Protein AF-A0A1G7Q641-F1 (afdb_monomer)

Secondary structure (DSSP, 8-state):
----TT-HHHHHHHHHTSTTHHHHHHHHHHHHT--HHHHHHHHHT-TTTTS-HHHHHHHHHHHHHHHHHHHHTSPPPPPEEETTEEE----TT-GGG--SS-HHHHHHIIIIIISSTTTSS--S-HHHHHHHHHHHHHHHHHHHHSSS-HHHHHHHHHHHHHHHHH-S---S-TTHHHHHHHHHTSPPHHHHHHHHHHHTTT---HHHHHHHHHHHHHHHHHTT-HHHHHHHHHHHHHHHHTTT--HHHIIIIIHHHHHHHHHHHHHGGGS-HHHHHHHH-SPP--

pLDDT: mean 80.24, std 16.04, range [33.78, 96.88]

Mean predicted aligned error: 8.29 Å

Nearest PDB structures (foldseek):
  5wk5-assembly1_A  TM=2.248E-01  e=6.203E+00  Pseudomonas aeruginosa PAO1

Structure (mmCIF, N/CA/C/O backbone):
data_AF-A0A1G7Q641-F1
#
_entry.id   AF-A0A1G7Q641-F1
#
loop_
_atom_site.group_PDB
_atom_site.id
_atom_site.type_symbol
_atom_site.label_atom_id
_atom_site.label_alt_id
_atom_site.label_comp_id
_atom_site.label_asym_id
_atom_site.label_entity_id
_atom_site.label_seq_id
_atom_site.pdbx_PDB_ins_code
_atom_site.Cartn_x
_atom_site.Cartn_y
_atom_site.Cartn_z
_atom_site.occupancy
_atom_site.B_iso_or_equiv
_atom_site.auth_seq_id
_atom_site.auth_comp_id
_atom_site.auth_asym_id
_atom_site.auth_atom_id
_atom_site.pdbx_PDB_model_num
ATOM 1 N N . MET A 1 1 ? 10.042 14.512 5.131 1.00 48.28 1 MET A N 1
ATOM 2 C CA . MET A 1 1 ? 10.232 13.337 6.007 1.00 48.28 1 MET A CA 1
ATOM 3 C C . MET A 1 1 ? 9.692 12.185 5.193 1.00 48.28 1 MET A C 1
ATOM 5 O O . MET A 1 1 ? 8.512 12.226 4.899 1.00 48.28 1 MET A O 1
ATOM 9 N N . GLY A 1 2 ? 10.543 11.278 4.715 1.00 65.25 2 GLY A N 1
ATOM 10 C CA . GLY A 1 2 ? 10.148 10.411 3.603 1.00 65.25 2 GLY A CA 1
ATOM 11 C C . GLY A 1 2 ? 9.283 9.217 3.970 1.00 65.25 2 GLY A C 1
ATOM 12 O O . GLY A 1 2 ? 9.212 8.812 5.134 1.00 65.25 2 GLY A O 1
ATOM 13 N N . TYR A 1 3 ? 8.640 8.637 2.955 1.00 78.38 3 TYR A N 1
ATOM 14 C CA . TYR A 1 3 ? 7.881 7.401 3.106 1.00 78.38 3 TYR A CA 1
ATOM 15 C C . TYR A 1 3 ? 8.735 6.269 3.675 1.00 78.38 3 TYR A C 1
ATOM 17 O O . TYR A 1 3 ? 9.849 5.987 3.226 1.00 78.38 3 TYR A O 1
ATOM 25 N N . THR A 1 4 ? 8.186 5.603 4.688 1.00 82.62 4 THR A N 1
ATOM 26 C CA . THR A 1 4 ? 8.841 4.493 5.369 1.00 82.62 4 THR A CA 1
ATOM 27 C C . THR A 1 4 ? 7.856 3.383 5.705 1.00 82.62 4 THR A C 1
ATOM 29 O O . THR A 1 4 ? 6.687 3.635 6.000 1.00 82.62 4 THR A O 1
ATOM 32 N N . LEU A 1 5 ? 8.336 2.141 5.702 1.00 79.38 5 LEU A N 1
ATOM 33 C CA . LEU A 1 5 ? 7.624 0.972 6.219 1.00 79.38 5 LEU A CA 1
ATOM 34 C C . LEU A 1 5 ? 7.248 1.098 7.700 1.00 79.38 5 LEU A C 1
ATOM 36 O O . LEU A 1 5 ? 6.300 0.453 8.134 1.00 79.38 5 LEU A O 1
ATOM 40 N N . LEU A 1 6 ? 7.937 1.960 8.454 1.00 78.69 6 LEU A N 1
ATOM 41 C CA . LEU A 1 6 ? 7.587 2.302 9.835 1.00 78.69 6 LEU A CA 1
ATOM 42 C C . LEU A 1 6 ? 6.380 3.248 9.933 1.00 78.69 6 LEU A C 1
ATOM 44 O O . LEU A 1 6 ? 5.924 3.542 11.029 1.00 78.69 6 LEU A O 1
ATOM 48 N N . ASN A 1 7 ? 5.858 3.762 8.817 1.00 82.12 7 ASN A N 1
ATOM 49 C CA . ASN A 1 7 ? 4.683 4.629 8.816 1.00 82.12 7 ASN A CA 1
ATOM 50 C C . ASN A 1 7 ? 3.849 4.444 7.531 1.00 82.12 7 ASN A C 1
ATOM 52 O O . ASN A 1 7 ? 3.721 5.368 6.721 1.00 82.12 7 ASN A O 1
ATOM 56 N N . PRO A 1 8 ? 3.244 3.258 7.328 1.00 85.75 8 PRO A N 1
ATOM 57 C CA . PRO A 1 8 ? 2.415 2.987 6.153 1.00 85.75 8 PRO A CA 1
ATOM 58 C C . PRO A 1 8 ? 1.169 3.889 6.101 1.00 85.75 8 PRO A C 1
ATOM 60 O O . PRO A 1 8 ? 0.653 4.188 5.022 1.00 85.75 8 PRO A O 1
ATOM 63 N N . SER A 1 9 ? 0.708 4.373 7.259 1.00 87.38 9 SER A N 1
ATOM 64 C CA . SER A 1 9 ? -0.400 5.320 7.385 1.00 87.38 9 SER A CA 1
ATOM 65 C C . SER A 1 9 ? -0.116 6.690 6.774 1.00 87.38 9 SER A C 1
ATOM 67 O O . SER A 1 9 ? -1.045 7.318 6.271 1.00 87.38 9 SER A O 1
ATOM 69 N N . ALA A 1 10 ? 1.141 7.150 6.771 1.00 87.81 10 ALA A N 1
ATOM 70 C CA . ALA A 1 10 ? 1.523 8.414 6.137 1.00 87.81 10 ALA A CA 1
ATOM 71 C C . ALA A 1 10 ? 1.434 8.337 4.608 1.00 87.81 10 ALA A C 1
ATOM 73 O O . ALA A 1 10 ? 0.926 9.261 3.976 1.00 87.81 10 ALA A O 1
ATOM 74 N N . VAL A 1 11 ? 1.850 7.208 4.020 1.00 89.62 11 VAL A N 1
ATOM 75 C CA . VAL A 1 11 ? 1.684 6.967 2.578 1.00 89.62 11 VAL A CA 1
ATOM 76 C C . VAL A 1 11 ? 0.200 7.013 2.227 1.00 89.62 11 VAL A C 1
ATOM 78 O O . VAL A 1 11 ? -0.206 7.758 1.342 1.00 89.62 11 VAL A O 1
ATOM 81 N N . GLY A 1 12 ? -0.637 6.272 2.958 1.00 90.62 12 GLY A N 1
ATOM 82 C CA . GLY A 1 12 ? -2.078 6.278 2.711 1.00 90.62 12 GLY A CA 1
ATOM 83 C C . GLY A 1 12 ? -2.729 7.650 2.925 1.00 90.62 12 GLY A C 1
ATOM 84 O O . GLY A 1 12 ? -3.584 8.028 2.126 1.00 90.62 12 GLY A O 1
ATOM 85 N N . PHE A 1 13 ? -2.268 8.431 3.911 1.00 87.88 13 PHE A N 1
ATOM 86 C CA . PHE A 1 13 ? -2.736 9.801 4.151 1.00 87.88 13 PHE A CA 1
ATOM 87 C C . PHE A 1 13 ? -2.530 10.685 2.922 1.00 87.88 13 PHE A C 1
ATOM 89 O O . PHE A 1 13 ? -3.443 11.404 2.522 1.00 87.88 13 PHE A O 1
ATOM 96 N N . ASP A 1 14 ? -1.366 10.624 2.276 1.00 88.12 14 ASP A N 1
ATOM 97 C CA . ASP A 1 14 ? -1.137 11.408 1.064 1.00 88.12 14 ASP A CA 1
ATOM 98 C C . ASP A 1 14 ? -1.878 10.842 -0.147 1.00 88.12 14 ASP A C 1
ATOM 100 O O . ASP A 1 14 ? -2.492 11.603 -0.897 1.00 88.12 14 ASP A O 1
ATOM 104 N N . VAL A 1 15 ? -1.877 9.516 -0.323 1.00 89.75 15 VAL A N 1
ATOM 105 C CA . VAL A 1 15 ? -2.503 8.859 -1.479 1.00 89.75 15 VAL A CA 1
ATOM 106 C C . VAL A 1 15 ? -4.015 9.089 -1.505 1.00 89.75 15 VAL A C 1
ATOM 108 O O . VAL A 1 15 ? -4.554 9.410 -2.563 1.00 89.75 15 VAL A O 1
ATOM 111 N N . VAL A 1 16 ? -4.709 8.952 -0.369 1.00 88.44 16 VAL A N 1
ATOM 112 C CA . VAL A 1 16 ? -6.184 8.981 -0.299 1.00 88.44 16 VAL A CA 1
ATOM 113 C C . VAL A 1 16 ? -6.784 10.317 -0.744 1.00 88.44 16 VAL A C 1
ATOM 115 O O . VAL A 1 16 ? -7.937 10.377 -1.159 1.00 88.44 16 VAL A O 1
ATOM 118 N N . ARG A 1 17 ? -5.991 11.389 -0.711 1.00 83.31 17 ARG A N 1
ATOM 119 C CA . ARG A 1 17 ? -6.405 12.744 -1.096 1.00 83.31 17 ARG A CA 1
ATOM 120 C C . ARG A 1 17 ? -6.129 13.059 -2.566 1.00 83.31 17 ARG A C 1
ATOM 122 O O . ARG A 1 17 ? -6.437 14.155 -3.029 1.00 83.31 17 ARG A O 1
ATOM 129 N N . ARG A 1 18 ? -5.542 12.124 -3.320 1.00 83.00 18 ARG A N 1
ATOM 130 C CA . ARG A 1 18 ? -5.225 12.329 -4.737 1.00 83.00 18 ARG A CA 1
ATOM 131 C C . ARG A 1 18 ? -6.412 11.985 -5.641 1.00 83.00 18 ARG A C 1
ATOM 133 O O . ARG A 1 18 ? -7.085 10.985 -5.405 1.00 83.00 18 ARG A O 1
ATOM 140 N N . PRO A 1 19 ? -6.601 12.703 -6.764 1.00 81.38 19 PRO A N 1
ATOM 141 C CA . PRO A 1 19 ? -7.597 12.332 -7.774 1.00 81.38 19 PRO A CA 1
ATOM 142 C C . PRO A 1 19 ? -7.442 10.894 -8.300 1.00 81.38 19 PRO A C 1
ATOM 144 O O . PRO A 1 19 ? -8.425 10.238 -8.621 1.00 81.38 19 PRO A O 1
ATOM 147 N N . ALA A 1 20 ? -6.207 10.383 -8.354 1.00 85.62 20 ALA A N 1
ATOM 148 C CA . ALA A 1 20 ? -5.882 9.022 -8.779 1.00 85.62 20 ALA A CA 1
ATOM 149 C C . ALA A 1 20 ? -5.598 8.062 -7.601 1.00 85.62 20 ALA A C 1
ATOM 151 O O . ALA A 1 20 ? -4.884 7.073 -7.785 1.00 85.62 20 ALA A O 1
ATOM 152 N N . ALA A 1 21 ? -6.146 8.331 -6.405 1.00 88.19 21 ALA A N 1
ATOM 153 C CA . ALA A 1 21 ? -5.891 7.573 -5.172 1.00 88.19 21 ALA A CA 1
ATOM 154 C C . ALA A 1 21 ? -5.979 6.053 -5.367 1.00 88.19 21 ALA A C 1
ATOM 156 O O . ALA A 1 21 ? -5.030 5.334 -5.063 1.00 88.19 21 ALA A O 1
ATOM 157 N N . ALA A 1 22 ? -7.079 5.564 -5.951 1.00 89.31 22 ALA A N 1
ATOM 158 C CA . ALA A 1 22 ? -7.288 4.135 -6.182 1.00 89.31 22 ALA A CA 1
ATOM 159 C C . ALA A 1 22 ? -6.215 3.515 -7.092 1.00 89.31 22 ALA A C 1
ATOM 161 O O . ALA A 1 22 ? -5.800 2.377 -6.875 1.00 89.31 22 ALA A O 1
ATOM 162 N N . ARG A 1 23 ? -5.727 4.255 -8.097 1.00 90.88 23 ARG A N 1
ATOM 163 C CA . ARG A 1 23 ? -4.704 3.767 -9.035 1.00 90.88 23 ARG A CA 1
ATOM 164 C C . ARG A 1 23 ? -3.342 3.680 -8.365 1.00 90.88 23 ARG A C 1
ATOM 166 O O . ARG A 1 23 ? -2.703 2.635 -8.447 1.00 90.88 23 ARG A O 1
ATOM 173 N N . VAL A 1 24 ? -2.940 4.736 -7.659 1.00 92.00 24 VAL A N 1
ATOM 174 C CA . VAL A 1 24 ? -1.695 4.756 -6.879 1.00 92.00 24 VAL A CA 1
ATOM 175 C C . VAL A 1 24 ? -1.715 3.648 -5.823 1.00 92.00 24 VAL A C 1
ATOM 177 O O . VAL A 1 24 ? -0.795 2.833 -5.769 1.00 92.00 24 VAL A O 1
ATOM 180 N N . ALA A 1 25 ? -2.797 3.557 -5.044 1.00 93.12 25 ALA A N 1
ATOM 181 C CA . ALA A 1 25 ? -2.960 2.534 -4.018 1.00 93.12 25 ALA A CA 1
ATOM 182 C C . ALA A 1 25 ? -2.957 1.116 -4.600 1.00 93.12 25 ALA A C 1
ATOM 184 O O . ALA A 1 25 ? -2.367 0.221 -4.009 1.00 93.12 25 ALA A O 1
ATOM 185 N N . SER A 1 26 ? -3.539 0.904 -5.784 1.00 92.69 26 SER A N 1
ATOM 186 C CA . SER A 1 26 ? -3.491 -0.396 -6.465 1.00 92.69 26 SER A CA 1
ATOM 187 C C . SER A 1 26 ? -2.062 -0.810 -6.826 1.00 92.69 26 SER A C 1
ATOM 189 O O . SER A 1 26 ? -1.702 -1.965 -6.624 1.00 92.69 26 SER A O 1
ATOM 191 N N . VAL A 1 27 ? -1.229 0.105 -7.336 1.00 94.50 27 VAL A N 1
ATOM 192 C CA . VAL A 1 27 ? 0.173 -0.212 -7.671 1.00 94.50 27 VAL A CA 1
ATOM 193 C C . VAL A 1 27 ? 0.980 -0.506 -6.404 1.00 94.50 27 VAL A C 1
ATOM 195 O O . VAL A 1 27 ? 1.707 -1.498 -6.353 1.00 94.50 27 VAL A O 1
ATOM 198 N N . LEU A 1 28 ? 0.805 0.301 -5.353 1.00 94.69 28 LEU A N 1
ATOM 199 C CA . LEU A 1 28 ? 1.457 0.074 -4.059 1.00 94.69 28 LEU A CA 1
ATOM 200 C C . LEU A 1 28 ? 0.996 -1.229 -3.397 1.00 94.69 28 LEU A C 1
ATOM 202 O O . LEU A 1 28 ? 1.813 -1.939 -2.817 1.00 94.69 28 LEU A O 1
ATOM 206 N N . LEU A 1 29 ? -0.285 -1.586 -3.525 1.00 94.12 29 LEU A N 1
ATOM 207 C CA . LEU A 1 29 ? -0.817 -2.868 -3.070 1.00 94.12 29 LEU A CA 1
ATOM 208 C C . LEU A 1 29 ? -0.145 -4.031 -3.803 1.00 94.12 29 LEU A C 1
ATOM 210 O O . LEU A 1 29 ? 0.246 -5.002 -3.158 1.00 94.12 29 LEU A O 1
ATOM 214 N N . VAL A 1 30 ? 0.031 -3.929 -5.124 1.00 93.88 30 VAL A N 1
ATOM 215 C CA . VAL A 1 30 ? 0.747 -4.943 -5.913 1.00 93.88 30 VAL A CA 1
ATOM 216 C C . VAL A 1 30 ? 2.188 -5.093 -5.431 1.00 93.88 30 VAL A C 1
ATOM 218 O O . VAL A 1 30 ? 2.625 -6.216 -5.207 1.00 93.88 30 VAL A O 1
ATOM 221 N N . ALA A 1 31 ? 2.909 -3.995 -5.191 1.00 93.31 31 ALA A N 1
ATOM 222 C CA . ALA A 1 31 ? 4.263 -4.055 -4.638 1.00 93.31 31 ALA A CA 1
ATOM 223 C C . ALA A 1 31 ? 4.283 -4.697 -3.231 1.00 93.31 31 ALA A C 1
ATOM 225 O O . ALA A 1 31 ? 5.045 -5.631 -2.962 1.00 93.31 31 ALA A O 1
ATOM 226 N N . ALA A 1 32 ? 3.385 -4.267 -2.342 1.00 92.88 32 ALA A N 1
ATOM 227 C CA . ALA A 1 32 ? 3.294 -4.771 -0.973 1.00 92.88 32 ALA A CA 1
ATOM 228 C C . ALA A 1 32 ? 2.931 -6.263 -0.904 1.00 92.88 32 ALA A C 1
ATOM 230 O O . ALA A 1 32 ? 3.427 -6.966 -0.029 1.00 92.88 32 ALA A O 1
ATOM 231 N N . THR A 1 33 ? 2.137 -6.762 -1.853 1.00 91.81 33 THR A N 1
ATOM 232 C CA . THR A 1 33 ? 1.681 -8.165 -1.923 1.00 91.81 33 THR A CA 1
ATOM 233 C C . THR A 1 33 ? 2.439 -9.008 -2.950 1.00 91.81 33 THR A C 1
ATOM 235 O O . THR A 1 33 ? 2.092 -10.166 -3.186 1.00 91.81 33 THR A O 1
ATOM 238 N N . ALA A 1 34 ? 3.495 -8.453 -3.556 1.00 90.75 34 ALA A N 1
ATOM 239 C CA . ALA A 1 34 ? 4.257 -9.128 -4.594 1.00 90.75 34 ALA A CA 1
ATOM 240 C C . ALA A 1 34 ? 4.819 -10.468 -4.111 1.00 90.75 34 ALA A C 1
ATOM 242 O O . ALA A 1 34 ? 5.501 -10.544 -3.085 1.00 90.75 34 ALA A O 1
ATOM 243 N N . THR A 1 35 ? 4.557 -11.513 -4.891 1.00 87.75 35 THR A N 1
ATOM 244 C CA . THR A 1 35 ? 5.156 -12.843 -4.760 1.00 87.75 35 THR A CA 1
ATOM 245 C C . THR A 1 35 ? 6.262 -13.015 -5.806 1.00 87.75 35 THR A C 1
ATOM 247 O O . THR A 1 35 ? 6.285 -12.272 -6.791 1.00 87.75 35 THR A O 1
ATOM 250 N N . PRO A 1 36 ? 7.152 -14.015 -5.674 1.00 87.75 36 PRO A N 1
ATOM 251 C CA . PRO A 1 36 ? 8.152 -14.298 -6.705 1.00 87.75 36 PRO A CA 1
ATOM 252 C C . PRO A 1 36 ? 7.550 -14.512 -8.104 1.00 87.75 36 PRO A C 1
ATOM 254 O O . PRO A 1 36 ? 8.092 -14.017 -9.086 1.00 87.75 36 PRO A O 1
ATOM 257 N N . ALA A 1 37 ? 6.395 -15.183 -8.194 1.00 87.62 37 ALA A N 1
ATOM 258 C CA . ALA A 1 37 ? 5.700 -15.408 -9.463 1.00 87.62 37 ALA A CA 1
ATOM 259 C C . ALA A 1 37 ? 5.170 -14.103 -10.078 1.00 87.62 37 ALA A C 1
ATOM 261 O O . ALA A 1 37 ? 5.317 -13.886 -11.279 1.00 87.62 37 ALA A O 1
ATOM 262 N N . LEU A 1 38 ? 4.602 -13.213 -9.256 1.00 90.44 38 LEU A N 1
ATOM 263 C CA . LEU A 1 38 ? 4.144 -11.904 -9.720 1.00 90.44 38 LEU A CA 1
ATOM 264 C C . LEU A 1 38 ? 5.316 -11.033 -10.186 1.00 90.44 38 LEU A C 1
ATOM 266 O O . LEU A 1 38 ? 5.212 -10.383 -11.222 1.00 90.44 38 LEU A O 1
ATOM 270 N N . LEU A 1 39 ? 6.441 -11.041 -9.464 1.00 91.06 39 LEU A N 1
ATOM 271 C CA . LEU A 1 39 ? 7.634 -10.311 -9.896 1.00 91.06 39 LEU A CA 1
ATOM 272 C C . LEU A 1 39 ? 8.196 -10.846 -11.211 1.00 91.06 39 LEU A C 1
ATOM 274 O O . LEU A 1 39 ? 8.585 -10.051 -12.059 1.00 91.06 39 LEU A O 1
ATOM 278 N N . ALA A 1 40 ? 8.210 -12.165 -11.404 1.00 90.31 40 ALA A N 1
ATOM 279 C CA . ALA A 1 40 ? 8.637 -12.762 -12.664 1.00 90.31 40 ALA A CA 1
ATOM 280 C C . ALA A 1 40 ? 7.733 -12.340 -13.837 1.00 90.31 40 ALA A C 1
ATOM 282 O O . ALA A 1 40 ? 8.249 -11.979 -14.893 1.00 90.31 40 ALA A O 1
ATOM 283 N N . ASP A 1 41 ? 6.406 -12.320 -13.651 1.00 91.94 41 ASP A N 1
ATOM 284 C CA . ASP A 1 41 ? 5.465 -11.866 -14.687 1.00 91.94 41 ASP A CA 1
ATOM 285 C C . ASP A 1 41 ? 5.610 -10.363 -14.986 1.00 91.94 41 ASP A C 1
ATOM 287 O O . ASP A 1 41 ? 5.654 -9.965 -16.149 1.00 91.94 41 ASP A O 1
ATOM 291 N N . LEU A 1 42 ? 5.767 -9.522 -13.956 1.00 93.25 42 LEU A N 1
ATOM 292 C CA . LEU A 1 42 ? 6.030 -8.089 -14.129 1.00 93.25 42 LEU A CA 1
ATOM 293 C C . LEU A 1 42 ? 7.350 -7.845 -14.869 1.00 93.25 42 LEU A C 1
ATOM 295 O O . LEU A 1 42 ? 7.388 -7.066 -15.820 1.00 93.25 42 LEU A O 1
ATOM 299 N N . ALA A 1 43 ? 8.419 -8.538 -14.472 1.00 92.62 43 ALA A N 1
ATOM 300 C CA . ALA A 1 43 ? 9.718 -8.434 -15.120 1.00 92.62 43 ALA A CA 1
ATOM 301 C C . ALA A 1 43 ? 9.651 -8.863 -16.589 1.00 92.62 43 ALA A C 1
ATOM 303 O O . ALA A 1 43 ? 10.207 -8.174 -17.436 1.00 92.62 43 ALA A O 1
ATOM 304 N N . ALA A 1 44 ? 8.931 -9.945 -16.909 1.00 92.62 44 ALA A N 1
ATOM 305 C CA . ALA A 1 44 ? 8.762 -10.440 -18.277 1.00 92.62 44 ALA A CA 1
ATOM 306 C C . ALA A 1 44 ? 8.018 -9.458 -19.201 1.00 92.62 44 ALA A C 1
ATOM 308 O O . ALA A 1 44 ? 8.180 -9.518 -20.419 1.00 92.62 44 ALA A O 1
ATOM 309 N N . ARG A 1 45 ? 7.225 -8.541 -18.634 1.00 93.88 45 ARG A N 1
ATOM 310 C CA . ARG A 1 45 ? 6.509 -7.481 -19.362 1.00 93.88 45 ARG A CA 1
ATOM 311 C C . ARG A 1 45 ? 7.326 -6.196 -19.515 1.00 93.88 45 ARG A C 1
ATOM 313 O O . ARG A 1 45 ? 6.855 -5.261 -20.158 1.00 93.88 45 ARG A O 1
ATOM 320 N N . HIS A 1 46 ? 8.524 -6.123 -18.931 1.00 93.12 46 HIS A N 1
ATOM 321 C CA . HIS A 1 46 ? 9.347 -4.922 -18.995 1.00 93.12 46 HIS A CA 1
ATOM 322 C C . HIS A 1 46 ? 9.842 -4.662 -20.429 1.00 93.12 46 HIS A C 1
ATOM 324 O O . HIS A 1 46 ? 10.391 -5.576 -21.048 1.00 93.12 46 HIS A O 1
ATOM 330 N N . PRO A 1 47 ? 9.782 -3.419 -20.948 1.00 90.81 47 PRO A N 1
ATOM 331 C CA . PRO A 1 47 ? 10.266 -3.090 -22.298 1.00 90.81 47 PRO A CA 1
ATOM 332 C C . PRO A 1 47 ? 11.751 -3.403 -22.550 1.00 90.81 47 PRO A C 1
ATOM 334 O O . PRO A 1 47 ? 12.192 -3.492 -23.690 1.00 90.81 47 PRO A O 1
ATOM 337 N N . LEU A 1 48 ? 12.529 -3.558 -21.476 1.00 91.81 48 LEU A N 1
ATOM 338 C CA . LEU A 1 48 ? 13.971 -3.833 -21.518 1.00 91.81 48 LEU A CA 1
ATOM 339 C C . LEU A 1 48 ? 14.312 -5.335 -21.468 1.00 91.81 48 LEU A C 1
ATOM 341 O O . LEU A 1 48 ? 15.495 -5.700 -21.472 1.00 91.81 48 LEU A O 1
ATOM 345 N N . VAL A 1 49 ? 13.305 -6.214 -21.409 1.00 90.75 49 VAL A N 1
ATOM 346 C CA . VAL A 1 49 ? 13.508 -7.664 -21.537 1.00 90.75 49 VAL A CA 1
ATOM 347 C C . VAL A 1 49 ? 14.158 -7.974 -22.883 1.00 90.75 49 VAL A C 1
ATOM 349 O O . VAL A 1 49 ? 13.811 -7.406 -23.913 1.00 90.75 49 VAL A O 1
ATOM 352 N N . GLY A 1 50 ? 15.136 -8.881 -22.873 1.00 87.81 50 GLY A N 1
ATOM 353 C CA . GLY A 1 50 ? 15.865 -9.292 -24.077 1.00 87.81 50 GLY A CA 1
ATOM 354 C C . GLY A 1 50 ? 17.047 -8.392 -24.454 1.00 87.81 50 GLY A C 1
ATOM 355 O O . GLY A 1 50 ? 17.890 -8.817 -25.240 1.00 87.81 50 GLY A O 1
ATOM 356 N N . LEU A 1 51 ? 17.191 -7.203 -23.852 1.00 91.25 51 LEU A N 1
ATOM 357 C CA . LEU A 1 51 ? 18.389 -6.378 -24.049 1.00 91.25 51 LEU A CA 1
ATOM 358 C C . LEU A 1 51 ? 19.623 -6.996 -23.369 1.00 91.25 51 LEU A C 1
ATOM 360 O O . LEU A 1 51 ? 19.483 -7.572 -22.288 1.00 91.25 51 LEU A O 1
ATOM 364 N N . PRO A 1 52 ? 20.842 -6.839 -23.918 1.00 90.50 52 PRO A N 1
ATOM 365 C CA . PRO A 1 52 ? 22.066 -7.228 -23.220 1.00 90.50 52 PRO A CA 1
ATOM 366 C C . PRO A 1 52 ? 22.266 -6.432 -21.917 1.00 90.50 52 PRO A C 1
ATOM 368 O O . PRO A 1 52 ? 21.792 -5.303 -21.789 1.00 90.50 52 PRO A O 1
ATOM 371 N N . ALA A 1 53 ? 23.017 -6.990 -20.960 1.00 87.00 53 ALA A N 1
ATOM 372 C CA . ALA A 1 53 ? 23.153 -6.430 -19.608 1.00 87.00 53 ALA A CA 1
ATOM 373 C C . ALA A 1 53 ? 23.669 -4.976 -19.567 1.00 87.00 53 ALA A C 1
ATOM 375 O O . ALA A 1 53 ? 23.185 -4.181 -18.768 1.00 87.00 53 ALA A O 1
ATOM 376 N N . GLY A 1 54 ? 24.627 -4.607 -20.427 1.00 89.38 54 GLY A N 1
ATOM 377 C CA . GLY A 1 54 ? 25.165 -3.240 -20.496 1.00 89.38 54 GLY A CA 1
ATOM 378 C C . GLY A 1 54 ? 24.106 -2.201 -20.902 1.00 89.38 54 GLY A C 1
ATOM 379 O O . GLY A 1 54 ? 23.783 -1.334 -20.091 1.00 89.38 54 GLY A O 1
ATOM 380 N N . PRO A 1 55 ? 23.517 -2.313 -22.110 1.00 92.81 55 PRO A N 1
ATOM 381 C CA . PRO A 1 55 ? 22.417 -1.454 -22.554 1.00 92.81 55 PRO A CA 1
ATOM 382 C C . PRO A 1 55 ? 21.220 -1.436 -21.598 1.00 92.81 55 PRO A C 1
ATOM 384 O O . PRO A 1 55 ? 20.656 -0.376 -21.349 1.00 92.81 55 PRO A O 1
ATOM 387 N N . ARG A 1 56 ? 20.863 -2.587 -21.012 1.00 91.69 56 ARG A N 1
ATOM 388 C CA . ARG A 1 56 ? 19.775 -2.680 -20.030 1.00 91.69 56 ARG A CA 1
ATOM 389 C C . ARG A 1 56 ? 20.044 -1.818 -18.795 1.00 91.69 56 ARG A C 1
ATOM 391 O O . ARG A 1 56 ? 19.166 -1.070 -18.387 1.00 91.69 56 ARG A O 1
ATOM 398 N N . ARG A 1 57 ? 21.251 -1.888 -18.219 1.00 89.38 57 ARG A N 1
ATOM 399 C CA . ARG A 1 57 ? 21.627 -1.060 -17.057 1.00 89.38 57 ARG A CA 1
ATOM 400 C C . ARG A 1 57 ? 21.609 0.431 -17.378 1.00 89.38 57 ARG A C 1
ATOM 402 O O . ARG A 1 57 ? 21.150 1.208 -16.551 1.00 89.38 57 ARG A O 1
ATOM 409 N N . ALA A 1 58 ? 22.081 0.821 -18.563 1.00 91.31 58 ALA A N 1
ATOM 410 C CA . ALA A 1 58 ? 22.048 2.218 -18.994 1.00 91.31 58 ALA A CA 1
ATOM 411 C C . ALA A 1 58 ? 20.606 2.738 -19.122 1.00 91.31 58 ALA A C 1
ATOM 413 O O . ALA A 1 58 ? 20.290 3.789 -18.575 1.00 91.31 58 ALA A O 1
ATOM 414 N N . ALA A 1 59 ? 19.721 1.965 -19.758 1.00 92.06 59 ALA A N 1
ATOM 415 C CA . ALA A 1 59 ? 18.312 2.326 -19.905 1.00 92.06 59 ALA A CA 1
ATOM 416 C C . ALA A 1 59 ? 17.561 2.376 -18.559 1.00 92.06 59 ALA A C 1
ATOM 418 O O . ALA A 1 59 ? 16.718 3.245 -18.361 1.00 92.06 59 ALA A O 1
ATOM 419 N N . LEU A 1 60 ? 17.886 1.492 -17.609 1.00 90.62 60 LEU A N 1
ATOM 420 C CA . LEU A 1 60 ? 17.340 1.552 -16.246 1.00 90.62 60 LEU A CA 1
ATOM 421 C C . LEU A 1 60 ? 17.783 2.822 -15.508 1.00 90.62 60 LEU A C 1
ATOM 423 O O . LEU A 1 60 ? 16.963 3.486 -14.880 1.00 90.62 60 LEU A O 1
ATOM 427 N N . ALA A 1 61 ? 19.064 3.192 -15.608 1.00 90.88 61 ALA A N 1
ATOM 428 C CA . ALA A 1 61 ? 19.565 4.432 -15.017 1.00 90.88 61 ALA A CA 1
ATOM 429 C C . ALA A 1 61 ? 18.878 5.671 -15.621 1.00 90.88 61 ALA A C 1
ATOM 431 O O . ALA A 1 61 ? 18.505 6.589 -14.892 1.00 90.88 61 ALA A O 1
ATOM 432 N N . GLU A 1 62 ? 18.649 5.669 -16.936 1.00 91.75 62 GLU A N 1
ATOM 433 C CA . GLU A 1 62 ? 17.889 6.719 -17.618 1.00 91.75 62 GLU A CA 1
ATOM 434 C C . GLU A 1 62 ? 16.428 6.767 -17.147 1.00 91.75 62 GLU A C 1
ATOM 436 O O . GLU A 1 62 ? 15.916 7.852 -16.870 1.00 91.75 62 GLU A O 1
ATOM 441 N N . SER A 1 63 ? 15.764 5.615 -16.981 1.00 88.44 63 SER A N 1
ATOM 442 C CA . SER A 1 63 ? 14.392 5.573 -16.458 1.00 88.44 63 SER A CA 1
ATOM 443 C C . SER A 1 63 ? 14.301 6.184 -15.062 1.00 88.44 63 SER A C 1
ATOM 445 O O . SER A 1 63 ? 13.403 6.986 -14.809 1.00 88.44 63 SER A O 1
ATOM 447 N N . VAL A 1 64 ? 15.248 5.868 -14.171 1.00 88.94 64 VAL A N 1
ATOM 448 C CA . VAL A 1 64 ? 15.323 6.466 -12.828 1.00 88.94 64 VAL A CA 1
ATOM 449 C C . VAL A 1 64 ? 15.451 7.987 -12.920 1.00 88.94 64 VAL A C 1
ATOM 451 O O . VAL A 1 64 ? 14.658 8.703 -12.309 1.00 88.94 64 VAL A O 1
ATOM 454 N N . GLN A 1 65 ? 16.375 8.493 -13.739 1.00 88.56 65 GLN A N 1
ATOM 455 C CA . GLN A 1 65 ? 16.568 9.933 -13.909 1.00 88.56 65 GLN A CA 1
ATOM 456 C C . GLN A 1 65 ? 15.308 10.628 -14.458 1.00 88.56 65 GLN A C 1
ATOM 458 O O . GLN A 1 65 ? 14.898 11.679 -13.961 1.00 88.56 65 GLN A O 1
ATOM 463 N N . MET A 1 66 ? 14.653 10.041 -15.462 1.00 86.56 66 MET A N 1
ATOM 464 C CA . MET A 1 66 ? 13.424 10.595 -16.043 1.00 86.56 66 MET A CA 1
ATOM 465 C C . MET A 1 66 ? 12.263 10.600 -15.043 1.00 86.56 66 MET A C 1
ATOM 467 O O . MET A 1 66 ? 11.470 11.548 -15.010 1.00 86.56 66 MET A O 1
ATOM 471 N N . ARG A 1 67 ? 12.173 9.572 -14.193 1.00 88.06 67 ARG A N 1
ATOM 472 C CA . ARG A 1 67 ? 11.203 9.498 -13.096 1.00 88.06 67 ARG A CA 1
ATOM 473 C C . ARG A 1 67 ? 11.405 10.608 -12.083 1.00 88.06 67 ARG A C 1
ATOM 475 O O . ARG A 1 67 ? 10.428 11.239 -11.689 1.00 88.06 67 ARG A O 1
ATOM 482 N N . GLU A 1 68 ? 12.648 10.855 -11.680 1.00 85.88 68 GLU A N 1
ATOM 483 C CA . GLU A 1 68 ? 12.996 11.918 -10.736 1.00 85.88 68 GLU A CA 1
ATOM 484 C C . GLU A 1 68 ? 12.623 13.295 -11.289 1.00 85.88 68 GLU A C 1
ATOM 486 O O . GLU A 1 68 ? 11.972 14.076 -10.597 1.00 85.88 68 GLU A O 1
ATOM 491 N N . ILE A 1 69 ? 12.928 13.565 -12.562 1.00 84.75 69 ILE A N 1
ATOM 492 C CA . ILE A 1 69 ? 12.539 14.814 -13.238 1.00 84.75 69 ILE A CA 1
ATOM 493 C C . ILE A 1 69 ? 11.009 14.981 -13.249 1.00 84.75 69 ILE A C 1
ATOM 495 O O . ILE A 1 69 ? 10.485 16.050 -12.914 1.00 84.75 69 ILE A O 1
ATOM 499 N N . ARG A 1 70 ? 10.266 13.916 -13.588 1.00 82.38 70 ARG A N 1
ATOM 500 C CA . ARG A 1 70 ? 8.792 13.923 -13.577 1.00 82.38 70 ARG A CA 1
ATOM 501 C C . ARG A 1 70 ? 8.245 14.175 -12.171 1.00 82.38 70 ARG A C 1
ATOM 503 O O . ARG A 1 70 ? 7.308 14.951 -11.999 1.00 82.38 70 ARG A O 1
ATOM 510 N N . ALA A 1 71 ? 8.838 13.538 -11.167 1.00 79.00 71 ALA A N 1
ATOM 511 C CA . ALA A 1 71 ? 8.444 13.661 -9.773 1.00 79.00 71 ALA A CA 1
ATOM 512 C C . ALA A 1 71 ? 8.745 15.049 -9.180 1.00 79.00 71 ALA A C 1
ATOM 514 O O . ALA A 1 71 ? 7.957 15.542 -8.374 1.00 79.00 71 ALA A O 1
ATOM 515 N N . ALA A 1 72 ? 9.840 15.689 -9.604 1.00 74.81 72 ALA A N 1
ATOM 516 C CA . ALA A 1 72 ? 10.249 17.027 -9.174 1.00 74.81 72 ALA A CA 1
ATOM 517 C C . ALA A 1 72 ? 9.368 18.153 -9.742 1.00 74.81 72 ALA A C 1
ATOM 519 O O . ALA A 1 72 ? 9.354 19.258 -9.207 1.00 74.81 72 ALA A O 1
ATOM 520 N N . SER A 1 73 ? 8.600 17.877 -10.799 1.00 65.25 73 SER A N 1
ATOM 521 C CA . SER A 1 73 ? 7.685 18.851 -11.414 1.00 65.25 73 SER A CA 1
ATOM 522 C C . SER A 1 73 ? 6.437 19.140 -10.561 1.00 65.25 73 SER A C 1
ATOM 524 O O . SER A 1 73 ? 5.620 19.981 -10.932 1.00 65.25 73 SER A O 1
ATOM 526 N N . PHE A 1 74 ? 6.279 18.459 -9.420 1.00 58.09 74 PHE A N 1
ATOM 527 C CA . PHE A 1 74 ? 5.189 18.675 -8.474 1.00 58.09 74 PHE A CA 1
ATOM 528 C C . PHE A 1 74 ? 5.717 19.365 -7.219 1.00 58.09 74 PHE A C 1
ATOM 530 O O . PHE A 1 74 ? 6.666 18.859 -6.616 1.00 58.09 74 PHE A O 1
ATOM 537 N N . PRO A 1 75 ? 5.109 20.487 -6.796 1.00 50.91 75 PRO A N 1
ATOM 538 C CA . PRO A 1 75 ? 5.566 21.205 -5.621 1.00 50.91 75 PRO A CA 1
ATOM 539 C C . PRO A 1 75 ? 5.485 20.298 -4.390 1.00 50.91 75 PRO A C 1
ATOM 541 O O . PRO A 1 75 ? 4.418 19.813 -4.017 1.00 50.91 75 PRO A O 1
ATOM 544 N N . VAL A 1 76 ? 6.642 20.071 -3.776 1.00 49.03 76 VAL A N 1
ATOM 545 C CA . VAL A 1 76 ? 6.780 19.592 -2.402 1.00 49.03 76 VAL A CA 1
ATOM 546 C C . VAL A 1 76 ? 7.119 20.828 -1.579 1.00 49.03 76 VAL A C 1
ATOM 548 O O . VAL A 1 76 ? 7.985 21.608 -1.977 1.00 49.03 76 VAL A O 1
ATOM 551 N N . LEU A 1 77 ? 6.425 21.053 -0.464 1.00 46.53 77 LEU A N 1
ATOM 552 C CA . LEU A 1 77 ? 6.780 22.151 0.432 1.00 46.53 77 LEU A CA 1
ATOM 553 C C . LEU A 1 77 ? 8.165 21.880 1.031 1.00 46.53 77 LEU A C 1
ATOM 555 O O . LEU A 1 77 ? 8.370 20.886 1.727 1.00 46.53 77 LEU A O 1
ATOM 559 N N . SER A 1 78 ? 9.104 22.786 0.781 1.00 42.91 78 SER A N 1
ATOM 560 C CA . SER A 1 78 ? 10.343 22.877 1.550 1.00 42.91 78 SER A CA 1
ATOM 561 C C . SER A 1 78 ? 10.050 23.559 2.885 1.00 42.91 78 SER A C 1
ATOM 563 O O . SER A 1 78 ? 9.293 24.528 2.934 1.00 42.91 78 SER A O 1
ATOM 565 N N . ALA A 1 79 ? 10.654 23.077 3.972 1.00 43.59 79 ALA A N 1
ATOM 566 C CA . ALA A 1 79 ? 10.623 23.791 5.245 1.00 43.59 79 ALA A CA 1
ATOM 567 C C . ALA A 1 79 ? 11.297 25.163 5.068 1.00 43.59 79 ALA A C 1
ATOM 569 O O . ALA A 1 79 ? 12.469 25.230 4.697 1.00 43.59 79 ALA A O 1
ATOM 570 N N . GLY A 1 80 ? 10.548 26.243 5.291 1.00 45.06 80 GLY A N 1
ATOM 571 C CA . GLY A 1 80 ? 11.097 27.593 5.359 1.00 45.06 80 GLY A CA 1
ATOM 572 C C . GLY A 1 80 ? 11.718 27.853 6.730 1.00 45.06 80 GLY A C 1
ATOM 573 O O . GLY A 1 80 ? 11.226 27.358 7.748 1.00 45.06 80 GLY A O 1
ATOM 574 N N . ASP A 1 81 ? 12.799 28.628 6.751 1.00 39.59 81 ASP A N 1
ATOM 575 C CA . ASP A 1 81 ? 13.402 29.152 7.975 1.00 39.59 81 ASP A CA 1
ATOM 576 C C . ASP A 1 81 ? 12.910 30.588 8.190 1.00 39.59 81 ASP A C 1
ATOM 578 O O . ASP A 1 81 ? 13.237 31.480 7.405 1.00 39.59 81 ASP A O 1
ATOM 582 N N . ASP A 1 82 ? 12.099 30.803 9.228 1.00 43.69 82 ASP A N 1
ATOM 583 C CA . ASP A 1 82 ? 11.736 32.141 9.699 1.00 43.69 82 ASP A CA 1
ATOM 584 C C . ASP A 1 82 ? 12.522 32.432 10.982 1.00 43.69 82 ASP A C 1
ATOM 586 O O . ASP A 1 82 ? 12.092 32.143 12.103 1.00 43.69 82 ASP A O 1
ATOM 590 N N . GLY A 1 83 ? 13.746 32.933 10.804 1.00 46.44 83 GLY A N 1
ATOM 591 C CA . GLY A 1 83 ? 14.582 33.416 11.903 1.00 46.44 83 GLY A CA 1
ATOM 592 C C . GLY A 1 83 ? 15.026 32.347 12.911 1.00 46.44 83 GLY A C 1
ATOM 593 O O . GLY A 1 83 ? 15.128 32.647 14.101 1.00 46.44 83 GLY A O 1
ATOM 594 N N . GLY A 1 84 ? 15.296 31.113 12.472 1.00 46.69 84 GLY A N 1
ATOM 595 C CA . GLY A 1 84 ? 15.794 30.022 13.315 1.00 46.69 84 GLY A CA 1
ATOM 596 C C . GLY A 1 84 ? 14.701 29.155 13.941 1.00 46.69 84 GLY A C 1
ATOM 597 O O . GLY A 1 84 ? 14.985 28.344 14.828 1.00 46.69 84 GLY A O 1
ATOM 598 N N . ARG A 1 85 ? 13.445 29.307 13.506 1.00 35.66 85 ARG A N 1
ATOM 599 C CA . ARG A 1 85 ? 12.346 28.396 13.837 1.00 35.66 85 ARG A CA 1
ATOM 600 C C . ARG A 1 85 ? 11.821 27.768 12.547 1.00 35.66 85 ARG A C 1
ATOM 602 O O . ARG A 1 85 ? 11.437 28.509 11.645 1.00 35.66 85 ARG A O 1
ATOM 609 N N . PRO A 1 86 ? 11.753 26.427 12.447 1.00 41.09 86 PRO A N 1
ATOM 610 C CA . PRO A 1 86 ? 11.096 25.792 11.317 1.00 41.09 86 PRO A CA 1
ATOM 611 C C . PRO A 1 86 ? 9.607 26.145 11.371 1.00 41.09 86 PRO A C 1
ATOM 613 O O . PRO A 1 86 ? 8.878 25.677 12.248 1.00 41.09 86 PRO A O 1
ATOM 616 N N . VAL A 1 87 ? 9.164 27.001 10.453 1.00 43.06 87 VAL A N 1
ATOM 617 C CA . VAL A 1 87 ? 7.754 27.356 10.285 1.00 43.06 87 VAL A CA 1
ATOM 618 C C . VAL A 1 87 ? 7.286 26.736 8.976 1.00 43.06 87 VAL A C 1
ATOM 620 O O . VAL A 1 87 ? 7.793 27.046 7.900 1.00 43.06 87 VAL A O 1
ATOM 623 N N . VAL A 1 88 ? 6.300 25.841 9.059 1.00 44.97 88 VAL A N 1
ATOM 624 C CA . VAL A 1 88 ? 5.571 25.369 7.878 1.00 44.97 88 VAL A CA 1
ATOM 625 C C . VAL A 1 88 ? 4.699 26.532 7.410 1.00 44.97 88 VAL A C 1
ATOM 627 O O . VAL A 1 88 ? 3.639 26.783 7.982 1.00 44.97 88 VAL A O 1
ATOM 630 N N . GLN A 1 89 ? 5.159 27.289 6.412 1.00 38.38 89 GLN A N 1
ATOM 631 C CA . GLN A 1 89 ? 4.310 28.276 5.753 1.00 38.38 89 GLN A CA 1
ATOM 632 C C . GLN A 1 89 ? 3.239 27.529 4.957 1.00 38.38 89 GLN A C 1
ATOM 634 O O . GLN A 1 89 ? 3.505 26.953 3.904 1.00 38.38 89 GLN A O 1
ATOM 639 N N . ALA A 1 90 ? 2.025 27.503 5.505 1.00 40.75 90 ALA A N 1
ATOM 640 C CA . ALA A 1 90 ? 0.850 27.051 4.786 1.00 40.75 90 ALA A CA 1
ATOM 641 C C . ALA A 1 90 ? 0.587 28.022 3.627 1.00 40.75 90 ALA A C 1
ATOM 643 O O . ALA A 1 90 ? 0.350 29.211 3.845 1.00 40.75 90 ALA A O 1
ATOM 644 N N . ASP A 1 91 ? 0.636 27.504 2.402 1.00 41.41 91 ASP A N 1
ATOM 645 C CA . ASP A 1 91 ? 0.088 28.173 1.226 1.00 41.41 91 ASP A CA 1
ATOM 646 C C . ASP A 1 91 ? -1.374 28.586 1.528 1.00 41.41 91 ASP A C 1
ATOM 648 O O . ASP A 1 91 ? -2.113 27.790 2.126 1.00 41.41 91 ASP A O 1
ATOM 652 N N . PRO A 1 92 ? -1.842 29.792 1.148 1.00 42.34 92 PRO A N 1
ATOM 653 C CA . PRO A 1 92 ? -3.251 30.189 1.257 1.00 42.34 92 PRO A CA 1
ATOM 654 C C . PRO A 1 92 ? -4.270 29.211 0.624 1.00 42.34 92 PRO A C 1
ATOM 656 O O . PRO A 1 92 ? -5.469 29.380 0.839 1.00 42.34 92 PRO A O 1
ATOM 659 N N . GLY A 1 93 ? -3.822 28.171 -0.096 1.00 43.62 93 GLY A N 1
ATOM 660 C CA . GLY A 1 93 ? -4.614 27.021 -0.561 1.00 43.62 93 GLY A CA 1
ATOM 661 C C . GLY A 1 93 ? -5.030 25.980 0.498 1.00 43.62 93 GLY A C 1
ATOM 662 O O . GLY A 1 93 ? -5.758 25.050 0.160 1.00 43.62 93 GLY A O 1
ATOM 663 N N . GLY A 1 94 ? -4.637 26.131 1.768 1.00 44.41 94 GLY A N 1
ATOM 664 C CA . GLY A 1 94 ? -5.191 25.362 2.891 1.00 44.41 94 GLY A CA 1
ATOM 665 C C . GLY A 1 94 ? -4.573 23.975 3.122 1.00 44.41 94 GLY A C 1
ATOM 666 O O . GLY A 1 94 ? -3.888 23.408 2.278 1.00 44.41 94 GLY A O 1
ATOM 667 N N . TRP A 1 95 ? -4.837 23.417 4.307 1.00 44.84 95 TRP A N 1
ATOM 668 C CA . TRP A 1 95 ? -4.355 22.113 4.799 1.00 44.84 95 TRP A CA 1
ATOM 669 C C . TRP A 1 95 ? -4.613 20.923 3.855 1.00 44.84 95 TRP A C 1
ATOM 671 O O . TRP A 1 95 ? -3.977 19.878 3.989 1.00 44.84 95 TRP A O 1
ATOM 681 N N . ASP A 1 96 ? -5.504 21.088 2.879 1.00 42.88 96 ASP A N 1
ATOM 682 C CA . ASP A 1 96 ? -5.825 20.096 1.854 1.00 42.88 96 ASP A CA 1
ATOM 683 C C . ASP A 1 96 ? -4.644 19.798 0.906 1.00 42.88 96 ASP A C 1
ATOM 685 O O . ASP A 1 96 ? -4.599 18.717 0.317 1.00 42.88 96 ASP A O 1
ATOM 689 N N . SER A 1 97 ? -3.655 20.697 0.797 1.00 48.78 97 SER A N 1
ATOM 690 C CA . SER A 1 97 ? -2.443 20.509 -0.020 1.00 48.78 97 SER A CA 1
ATOM 691 C C . SER A 1 97 ? -1.237 19.944 0.745 1.00 48.78 97 SER A C 1
ATOM 693 O O . SER A 1 97 ? -0.223 19.610 0.130 1.00 48.78 97 SER A O 1
ATOM 695 N N . PHE A 1 98 ? -1.327 19.805 2.074 1.00 55.47 98 PHE A N 1
ATOM 696 C CA . PHE A 1 98 ? -0.218 19.343 2.914 1.00 55.47 98 PHE A CA 1
ATOM 697 C C . PHE A 1 98 ? 0.091 17.866 2.653 1.00 55.47 98 PHE A C 1
ATOM 699 O O . PHE A 1 98 ? -0.719 17.021 3.012 1.00 55.47 98 PHE A O 1
ATOM 706 N N . ALA A 1 99 ? 1.239 17.519 2.075 1.00 62.38 99 ALA A N 1
ATOM 707 C CA . ALA A 1 99 ? 1.676 16.129 1.927 1.00 62.38 99 ALA A CA 1
ATOM 708 C C . ALA A 1 99 ? 2.831 15.819 2.892 1.00 62.38 99 ALA A C 1
ATOM 710 O O . ALA A 1 99 ? 3.727 16.644 3.067 1.00 62.38 99 ALA A O 1
ATOM 711 N N . LEU A 1 100 ? 2.796 14.648 3.533 1.00 69.25 100 LEU A N 1
ATOM 712 C CA . LEU A 1 100 ? 3.877 14.185 4.412 1.00 69.25 100 LEU A CA 1
ATOM 713 C C . LEU A 1 100 ? 5.117 13.787 3.602 1.00 69.25 100 LEU A C 1
ATOM 715 O O . LEU A 1 100 ? 6.242 14.023 4.047 1.00 69.25 100 LEU A O 1
ATOM 719 N N . GLY A 1 101 ? 4.882 13.241 2.409 1.00 76.31 101 GLY A N 1
ATOM 720 C CA . GLY A 1 101 ? 5.879 12.896 1.408 1.00 76.31 101 GLY A CA 1
ATOM 721 C C . GLY A 1 101 ? 5.487 13.334 -0.004 1.00 76.31 101 GLY A C 1
ATOM 722 O O . GLY A 1 101 ? 4.529 14.082 -0.215 1.00 76.31 101 GLY A O 1
ATOM 723 N N . GLY A 1 102 ? 6.249 12.890 -1.003 1.00 78.06 102 GLY A N 1
ATOM 724 C CA . GLY A 1 102 ? 6.058 13.317 -2.393 1.00 78.06 102 GLY A CA 1
ATOM 725 C C . GLY A 1 102 ? 6.299 12.234 -3.439 1.00 78.06 102 GLY A C 1
ATOM 726 O O . GLY A 1 102 ? 6.786 11.145 -3.151 1.00 78.06 102 GLY A O 1
ATOM 727 N N . ALA A 1 103 ? 6.007 12.570 -4.703 1.00 82.88 103 ALA A N 1
ATOM 728 C CA . ALA A 1 103 ? 6.200 11.671 -5.848 1.00 82.88 103 ALA A CA 1
ATOM 729 C C . ALA A 1 103 ? 7.629 11.105 -5.919 1.00 82.88 103 ALA A C 1
ATOM 731 O O . ALA A 1 103 ? 7.823 9.947 -6.278 1.00 82.88 103 ALA A O 1
ATOM 732 N N . HIS A 1 104 ? 8.615 11.931 -5.558 1.00 83.12 104 HIS A N 1
ATOM 733 C CA . HIS A 1 104 ? 10.038 11.600 -5.621 1.00 83.12 104 HIS A CA 1
ATOM 734 C C . HIS A 1 104 ? 10.436 10.518 -4.609 1.00 83.12 104 HIS A C 1
ATOM 736 O O . HIS A 1 104 ? 11.418 9.818 -4.819 1.00 83.12 104 HIS A O 1
ATOM 742 N N . GLU A 1 105 ? 9.649 10.331 -3.548 1.00 87.69 105 GLU A N 1
ATOM 743 C CA . GLU A 1 105 ? 9.911 9.334 -2.508 1.00 87.69 105 GLU A CA 1
ATOM 744 C C . GLU A 1 105 ? 9.273 7.977 -2.838 1.00 87.69 105 GLU A C 1
ATOM 746 O O . GLU A 1 105 ? 9.700 6.956 -2.305 1.00 87.69 105 GLU A O 1
ATOM 751 N N . LEU A 1 106 ? 8.282 7.925 -3.740 1.00 88.00 106 LEU A N 1
ATOM 752 C CA . LEU A 1 106 ? 7.572 6.685 -4.083 1.00 88.00 106 LEU A CA 1
ATOM 753 C C . LEU A 1 106 ? 8.445 5.680 -4.837 1.00 88.00 106 LEU A C 1
ATOM 755 O O . LEU A 1 106 ? 8.313 4.479 -4.614 1.00 88.00 106 LEU A O 1
ATOM 759 N N . GLY A 1 107 ? 9.330 6.155 -5.718 1.00 88.75 107 GLY A N 1
ATOM 760 C CA . GLY A 1 107 ? 10.262 5.293 -6.448 1.00 88.75 107 GLY A CA 1
ATOM 761 C C . GLY A 1 107 ? 11.194 4.531 -5.496 1.00 88.75 107 GLY A C 1
ATOM 762 O O . GLY A 1 107 ? 11.125 3.301 -5.456 1.00 88.75 107 GLY A O 1
ATOM 763 N N . PRO A 1 108 ? 12.002 5.235 -4.679 1.00 89.75 108 PRO A N 1
ATOM 764 C CA . PRO A 1 108 ? 12.831 4.611 -3.648 1.00 89.75 108 PRO A CA 1
ATOM 765 C C . PRO A 1 108 ? 12.019 3.762 -2.663 1.00 89.75 108 PRO A C 1
ATOM 767 O O . PRO A 1 108 ? 12.416 2.648 -2.337 1.00 89.75 108 PRO A O 1
ATOM 770 N N . TYR A 1 109 ? 10.834 4.220 -2.245 1.00 91.00 109 TYR A N 1
ATOM 771 C CA . TYR A 1 109 ? 9.961 3.451 -1.357 1.00 91.00 109 TYR A CA 1
ATOM 772 C C . TYR A 1 109 ? 9.565 2.082 -1.943 1.00 91.00 109 TYR A C 1
ATOM 774 O O . TYR A 1 109 ? 9.633 1.065 -1.248 1.00 91.00 109 TYR A O 1
ATOM 782 N N . VAL A 1 110 ? 9.205 2.023 -3.229 1.00 91.75 110 VAL A N 1
ATOM 783 C CA . VAL A 1 110 ? 8.908 0.758 -3.917 1.00 91.75 110 VAL A CA 1
ATOM 784 C C . VAL A 1 110 ? 10.164 -0.105 -4.051 1.00 91.75 110 VAL A C 1
ATOM 786 O O . VAL A 1 110 ? 10.140 -1.275 -3.666 1.00 91.75 110 VAL A O 1
ATOM 789 N N . CYS A 1 111 ? 11.254 0.456 -4.576 1.00 89.38 111 CYS A N 1
ATOM 790 C CA . CYS A 1 111 ? 12.451 -0.307 -4.928 1.00 89.38 111 CYS A CA 1
ATOM 791 C C . CYS A 1 111 ? 13.232 -0.807 -3.707 1.00 89.38 111 CYS A C 1
ATOM 793 O O . CYS A 1 111 ? 13.670 -1.955 -3.679 1.00 89.38 111 CYS A O 1
ATOM 795 N N . GLU A 1 112 ? 13.418 0.048 -2.707 1.00 88.19 112 GLU A N 1
ATOM 796 C CA . GLU A 1 112 ? 14.331 -0.204 -1.590 1.00 88.19 112 GLU A CA 1
ATOM 797 C C . GLU A 1 112 ? 13.613 -0.774 -0.376 1.00 88.19 112 GLU A C 1
ATOM 799 O O . GLU A 1 112 ? 14.186 -1.587 0.347 1.00 88.19 112 GLU A O 1
ATOM 804 N N . GLN A 1 113 ? 12.359 -0.373 -0.149 1.00 89.81 113 GLN A N 1
ATOM 805 C CA . GLN A 1 113 ? 11.632 -0.790 1.043 1.00 89.81 113 GLN A CA 1
ATOM 806 C C . GLN A 1 113 ? 10.656 -1.930 0.752 1.00 89.81 113 GLN A C 1
ATOM 808 O O . GLN A 1 113 ? 10.778 -2.998 1.345 1.00 89.81 113 GLN A O 1
ATOM 813 N N . LEU A 1 114 ? 9.717 -1.760 -0.185 1.00 90.25 114 LEU A N 1
ATOM 814 C CA . LEU A 1 114 ? 8.719 -2.806 -0.464 1.00 90.25 114 LEU A CA 1
ATOM 815 C C . LEU A 1 114 ? 9.306 -4.033 -1.167 1.00 90.25 114 LEU A C 1
ATOM 817 O O . LEU A 1 114 ? 8.864 -5.152 -0.905 1.00 90.25 114 LEU A O 1
ATOM 821 N N . LEU A 1 115 ? 10.274 -3.822 -2.061 1.00 89.44 115 LEU A N 1
ATOM 822 C CA . LEU A 1 115 ? 10.881 -4.869 -2.891 1.00 89.44 115 LEU A CA 1
ATOM 823 C C . LEU A 1 115 ? 12.376 -5.068 -2.619 1.00 89.44 115 LEU A C 1
ATOM 825 O O . LEU A 1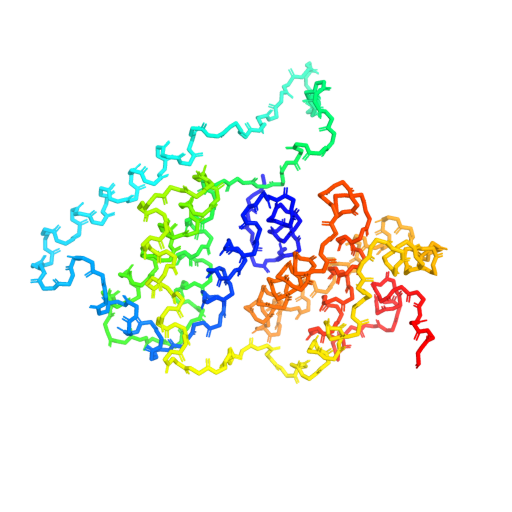 115 ? 13.040 -5.804 -3.354 1.00 89.44 115 LEU A O 1
ATOM 829 N N . GLY A 1 116 ? 12.900 -4.433 -1.568 1.00 83.44 116 GLY A N 1
ATOM 830 C CA . GLY A 1 116 ? 14.312 -4.491 -1.215 1.00 83.44 116 GLY A CA 1
ATOM 831 C C . GLY A 1 116 ? 14.810 -5.908 -0.893 1.00 83.44 116 GLY A C 1
ATOM 832 O O . GLY A 1 116 ? 14.017 -6.832 -0.696 1.00 83.44 116 GLY A O 1
ATOM 833 N N . PRO A 1 117 ? 16.136 -6.106 -0.781 1.00 70.12 117 PRO A N 1
ATOM 834 C CA . PRO A 1 117 ? 16.748 -7.428 -0.602 1.00 70.12 117 PRO A CA 1
ATOM 835 C C . PRO A 1 117 ? 16.253 -8.212 0.624 1.00 70.12 117 PRO A C 1
ATOM 837 O O . PRO A 1 117 ? 16.287 -9.437 0.608 1.00 70.12 117 PRO A O 1
ATOM 840 N N . GLY A 1 118 ? 15.791 -7.522 1.673 1.00 70.19 118 GLY A N 1
ATOM 841 C CA . GLY A 1 118 ? 15.227 -8.141 2.878 1.00 70.19 118 GLY A CA 1
ATOM 842 C C . GLY A 1 118 ? 13.718 -8.411 2.823 1.00 70.19 118 GLY A C 1
ATOM 843 O O . GLY A 1 118 ? 13.198 -9.104 3.689 1.00 70.19 118 GLY A O 1
ATOM 844 N N . ALA A 1 119 ? 13.008 -7.880 1.823 1.00 69.62 119 ALA A N 1
ATOM 845 C CA . ALA A 1 119 ? 11.546 -7.905 1.757 1.00 69.62 119 ALA A CA 1
ATOM 846 C C . ALA A 1 119 ? 10.978 -9.190 1.129 1.00 69.62 119 ALA A C 1
ATOM 848 O O . ALA A 1 119 ? 9.791 -9.499 1.282 1.00 69.62 119 ALA A O 1
ATOM 849 N N . LEU A 1 120 ? 11.803 -9.924 0.380 1.00 69.31 120 LEU A N 1
ATOM 850 C CA . LEU A 1 120 ? 11.430 -11.121 -0.366 1.00 69.31 120 LEU A CA 1
ATOM 851 C C . LEU A 1 120 ? 12.529 -12.178 -0.245 1.00 69.31 120 LEU A C 1
ATOM 853 O O . LEU A 1 120 ? 13.705 -11.812 -0.206 1.00 69.31 120 LEU A O 1
ATOM 857 N N . PRO A 1 121 ? 12.181 -13.481 -0.244 1.00 66.56 121 PRO A N 1
ATOM 858 C CA . PRO A 1 121 ? 13.188 -14.523 -0.392 1.00 66.56 121 PRO A CA 1
ATOM 859 C C . PRO A 1 121 ? 13.996 -14.253 -1.669 1.00 66.56 121 PRO A C 1
ATOM 861 O O . PRO A 1 121 ? 13.433 -13.703 -2.621 1.00 66.56 121 PRO A O 1
ATOM 864 N N . PRO A 1 122 ? 15.293 -14.602 -1.705 1.00 63.66 122 PRO A N 1
ATOM 865 C CA . PRO A 1 122 ? 16.143 -14.350 -2.860 1.00 63.66 122 PRO A CA 1
ATOM 866 C C . PRO A 1 122 ? 15.511 -14.978 -4.106 1.00 63.66 122 PRO A C 1
ATOM 868 O O . PRO A 1 122 ? 15.516 -16.193 -4.287 1.00 63.66 122 PRO A O 1
ATOM 871 N N . VAL A 1 123 ? 14.896 -14.130 -4.930 1.00 57.25 123 VAL A N 1
ATOM 872 C CA . VAL A 1 123 ? 14.420 -14.491 -6.259 1.00 57.25 123 VAL A CA 1
ATOM 873 C C . VAL A 1 123 ? 15.650 -14.440 -7.152 1.00 57.25 123 VAL A C 1
ATOM 875 O O . VAL A 1 123 ? 16.289 -13.396 -7.265 1.00 57.25 123 VAL A O 1
ATOM 878 N N . ASP A 1 124 ? 16.010 -15.580 -7.716 1.00 56.31 124 ASP A N 1
ATOM 879 C CA . ASP A 1 124 ? 17.154 -15.738 -8.609 1.00 56.31 124 ASP A CA 1
ATOM 880 C C . ASP A 1 124 ? 16.625 -15.540 -10.039 1.00 56.31 124 ASP A C 1
ATOM 882 O O . ASP A 1 124 ? 15.788 -16.354 -10.450 1.00 56.31 124 ASP A O 1
ATOM 886 N N . PRO A 1 125 ? 16.937 -14.445 -10.775 1.00 65.62 125 PRO A N 1
ATOM 887 C CA . PRO A 1 125 ? 18.123 -13.567 -10.758 1.00 65.62 125 PRO A CA 1
ATOM 888 C C . PRO A 1 125 ? 17.846 -12.085 -10.387 1.00 65.62 125 PRO A C 1
ATOM 890 O O . PRO A 1 125 ? 16.726 -11.591 -10.532 1.00 65.62 125 PRO A O 1
ATOM 893 N N . ASP A 1 126 ? 18.896 -11.329 -10.023 1.00 66.06 126 ASP A N 1
ATOM 894 C CA . ASP A 1 126 ? 18.828 -9.889 -9.672 1.00 66.06 126 ASP A CA 1
ATOM 895 C C . ASP A 1 126 ? 18.069 -9.018 -10.691 1.00 66.06 126 ASP A C 1
ATOM 897 O O . ASP A 1 126 ? 17.372 -8.075 -10.310 1.00 66.06 126 ASP A O 1
ATOM 901 N N . ASP A 1 127 ? 18.120 -9.378 -11.974 1.00 82.44 127 ASP A N 1
ATOM 902 C CA . ASP A 1 127 ? 17.423 -8.660 -13.040 1.00 82.44 127 ASP A CA 1
ATOM 903 C C . ASP A 1 127 ? 15.890 -8.712 -12.910 1.00 82.44 127 ASP A C 1
ATOM 905 O O . ASP A 1 127 ? 15.225 -7.744 -13.272 1.00 82.44 127 ASP A O 1
ATOM 909 N N . VAL A 1 128 ? 15.301 -9.794 -12.378 1.00 88.25 128 VAL A N 1
ATOM 910 C CA . VAL A 1 128 ? 13.832 -9.914 -12.247 1.00 88.25 128 VAL A CA 1
ATOM 911 C C . VAL A 1 128 ? 13.297 -8.882 -11.263 1.00 88.25 128 VAL A C 1
ATOM 913 O O . VAL A 1 128 ? 12.366 -8.141 -11.576 1.00 88.25 128 VAL A O 1
ATOM 916 N N . ARG A 1 129 ? 13.910 -8.794 -10.080 1.00 88.06 129 ARG A N 1
ATOM 917 C CA . ARG A 1 129 ? 13.519 -7.818 -9.058 1.00 88.06 129 ARG A CA 1
ATOM 918 C C . ARG A 1 129 ? 13.724 -6.393 -9.558 1.00 88.06 129 ARG A C 1
ATOM 920 O O . ARG A 1 129 ? 12.826 -5.578 -9.384 1.00 88.06 129 ARG A O 1
ATOM 927 N N . VAL A 1 130 ? 14.867 -6.106 -10.184 1.00 90.25 130 VAL A N 1
ATOM 928 C CA . VAL A 1 130 ? 15.182 -4.762 -10.688 1.00 90.25 130 VAL A CA 1
ATOM 929 C C . VAL A 1 130 ? 14.172 -4.324 -11.749 1.00 90.25 130 VAL A C 1
ATOM 931 O O . VAL A 1 130 ? 13.610 -3.241 -11.628 1.00 90.25 130 VAL A O 1
ATOM 934 N N . LEU A 1 131 ? 13.878 -5.172 -12.741 1.00 92.44 131 LEU A N 1
ATOM 935 C CA . LEU A 1 131 ? 12.912 -4.852 -13.797 1.00 92.44 131 LEU A CA 1
ATOM 936 C C . LEU A 1 131 ? 11.488 -4.694 -13.245 1.00 92.44 131 LEU A C 1
ATOM 938 O O . LEU A 1 131 ? 10.784 -3.754 -13.601 1.00 92.44 131 LEU A O 1
ATOM 942 N N . ALA A 1 132 ? 11.048 -5.583 -12.352 1.00 93.38 132 ALA A N 1
ATOM 943 C CA . ALA A 1 132 ? 9.719 -5.470 -11.756 1.00 93.38 132 ALA A CA 1
ATOM 944 C C . ALA A 1 132 ? 9.582 -4.215 -10.874 1.00 93.38 132 ALA A C 1
ATOM 946 O O . ALA A 1 132 ? 8.550 -3.543 -10.920 1.00 93.38 132 ALA A O 1
ATOM 947 N N . ALA A 1 133 ? 10.616 -3.888 -10.092 1.00 92.56 133 ALA A N 1
ATOM 948 C CA . ALA A 1 133 ? 10.643 -2.697 -9.251 1.00 92.56 133 ALA A CA 1
ATOM 949 C C . ALA A 1 133 ? 10.636 -1.410 -10.085 1.00 92.56 133 ALA A C 1
ATOM 951 O O . ALA A 1 133 ? 9.881 -0.497 -9.761 1.00 92.56 133 ALA A O 1
ATOM 952 N N . ASP A 1 134 ? 11.397 -1.365 -11.182 1.00 93.12 134 ASP A N 1
ATOM 953 C CA . ASP A 1 134 ? 11.415 -0.232 -12.110 1.00 93.12 134 ASP A CA 1
ATOM 954 C C . ASP A 1 134 ? 10.026 0.028 -12.714 1.00 93.12 134 ASP A C 1
ATOM 956 O O . ASP A 1 134 ? 9.506 1.141 -12.626 1.00 93.12 134 ASP A O 1
ATOM 960 N N . LEU A 1 135 ? 9.358 -1.025 -13.200 1.00 94.62 135 LEU A N 1
ATOM 961 C CA . LEU A 1 135 ? 8.004 -0.932 -13.757 1.00 94.62 135 LEU A CA 1
ATOM 962 C C . LEU A 1 135 ? 6.977 -0.459 -12.721 1.00 94.62 135 LEU A C 1
ATOM 964 O O . LEU A 1 135 ? 6.131 0.384 -13.028 1.00 94.62 135 LEU A O 1
ATOM 968 N N . LEU A 1 136 ? 7.037 -0.977 -11.491 1.00 94.88 136 LEU A N 1
ATOM 969 C CA . LEU A 1 136 ? 6.147 -0.554 -10.405 1.00 94.88 136 LEU A CA 1
ATOM 970 C C . LEU A 1 136 ? 6.427 0.891 -9.965 1.00 94.88 136 LEU A C 1
ATOM 972 O O . LEU A 1 136 ? 5.480 1.637 -9.706 1.00 94.88 136 LEU A O 1
ATOM 976 N N . ALA A 1 137 ? 7.696 1.303 -9.924 1.00 93.12 137 ALA A N 1
ATOM 977 C CA . ALA A 1 137 ? 8.103 2.671 -9.617 1.00 93.12 137 ALA A CA 1
ATOM 978 C C . ALA A 1 137 ? 7.625 3.662 -10.695 1.00 93.12 137 ALA A C 1
ATOM 980 O O . ALA A 1 137 ? 7.062 4.708 -10.364 1.00 93.12 137 ALA A O 1
ATOM 981 N N . GLU A 1 138 ? 7.761 3.324 -11.981 1.00 92.06 138 GLU A N 1
ATOM 982 C CA . GLU A 1 138 ? 7.193 4.120 -13.076 1.00 92.06 138 GLU A CA 1
ATOM 983 C C . GLU A 1 138 ? 5.669 4.194 -12.995 1.00 92.06 138 GLU A C 1
ATOM 985 O O . GLU A 1 138 ? 5.095 5.277 -13.118 1.00 92.06 138 GLU A O 1
ATOM 990 N N . ALA A 1 139 ? 4.999 3.064 -12.753 1.00 92.69 139 ALA A N 1
ATOM 991 C CA . ALA A 1 139 ? 3.544 3.014 -12.682 1.00 92.69 139 ALA A CA 1
ATOM 992 C C . ALA A 1 139 ? 2.993 3.846 -11.513 1.00 92.69 139 ALA A C 1
ATOM 994 O O . ALA A 1 139 ? 2.000 4.556 -11.688 1.00 92.69 139 ALA A O 1
ATOM 995 N N . VAL A 1 140 ? 3.628 3.799 -10.334 1.00 92.25 140 VAL A N 1
ATOM 996 C CA . VAL A 1 140 ? 3.164 4.556 -9.162 1.00 92.25 140 VAL A CA 1
ATOM 997 C C . VAL A 1 140 ? 3.435 6.054 -9.314 1.00 92.25 140 VAL A C 1
ATOM 999 O O . VAL A 1 140 ? 2.541 6.857 -9.050 1.00 92.25 140 VAL A O 1
ATOM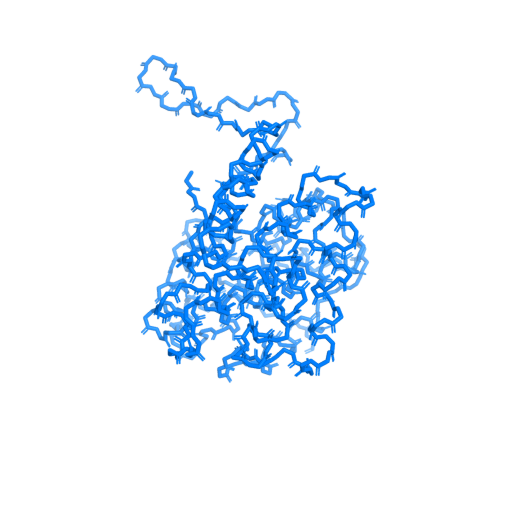 1002 N N . VAL A 1 141 ? 4.619 6.447 -9.805 1.00 89.69 141 VAL A N 1
ATOM 1003 C CA . VAL A 1 141 ? 4.948 7.860 -10.049 1.00 89.69 141 VAL A CA 1
ATOM 1004 C C . VAL A 1 141 ? 4.096 8.407 -11.190 1.00 89.69 141 VAL A C 1
ATOM 1006 O O . VAL A 1 141 ? 3.565 9.510 -11.077 1.00 89.69 141 VAL A O 1
ATOM 1009 N N . GLY A 1 142 ? 3.889 7.636 -12.259 1.00 88.06 142 GLY A N 1
ATOM 1010 C CA . GLY A 1 142 ? 2.964 7.967 -13.342 1.00 88.06 142 GLY A CA 1
ATOM 1011 C C . GLY A 1 142 ? 1.547 8.210 -12.824 1.00 88.06 142 GLY A C 1
ATOM 1012 O O . GLY A 1 142 ? 0.997 9.283 -13.041 1.00 88.06 142 GLY A O 1
ATOM 1013 N N . ALA A 1 143 ? 0.983 7.272 -12.058 1.00 88.06 143 ALA A N 1
ATOM 1014 C CA . ALA A 1 143 ? -0.347 7.429 -11.466 1.00 88.06 143 ALA A CA 1
ATOM 1015 C C . ALA A 1 143 ? -0.447 8.624 -10.499 1.00 88.06 143 ALA A C 1
ATOM 1017 O O . ALA A 1 143 ? -1.493 9.266 -10.424 1.00 88.06 143 ALA A O 1
ATOM 1018 N N . TRP A 1 144 ? 0.628 8.936 -9.770 1.00 86.44 144 TRP A N 1
ATOM 1019 C CA . TRP A 1 144 ? 0.677 10.065 -8.840 1.00 86.44 144 TRP A CA 1
ATOM 1020 C C . TRP A 1 144 ? 0.720 11.424 -9.543 1.00 86.44 144 TRP A C 1
ATOM 1022 O O . TRP A 1 144 ? 0.063 12.370 -9.111 1.00 86.44 144 TRP A O 1
ATOM 1032 N N . THR A 1 145 ? 1.536 11.525 -10.592 1.00 81.88 145 THR A N 1
ATOM 1033 C CA . THR A 1 145 ? 1.845 12.777 -11.296 1.00 81.88 145 THR A CA 1
ATOM 1034 C C . THR A 1 145 ? 0.838 13.105 -12.389 1.00 81.88 145 THR A C 1
ATOM 1036 O O . THR A 1 145 ? 0.488 14.261 -12.589 1.00 81.88 145 THR A O 1
ATOM 1039 N N . ALA A 1 146 ? 0.362 12.112 -13.127 1.00 67.06 146 ALA A N 1
ATOM 1040 C CA . ALA A 1 146 ? -0.175 12.392 -14.446 1.00 67.06 146 ALA A CA 1
ATOM 1041 C C . ALA A 1 146 ? -1.664 12.766 -14.478 1.00 67.06 146 ALA A C 1
ATOM 1043 O O . ALA A 1 146 ? -2.130 13.323 -15.469 1.00 67.06 146 ALA A O 1
ATOM 1044 N N . GLY A 1 147 ? -2.459 12.416 -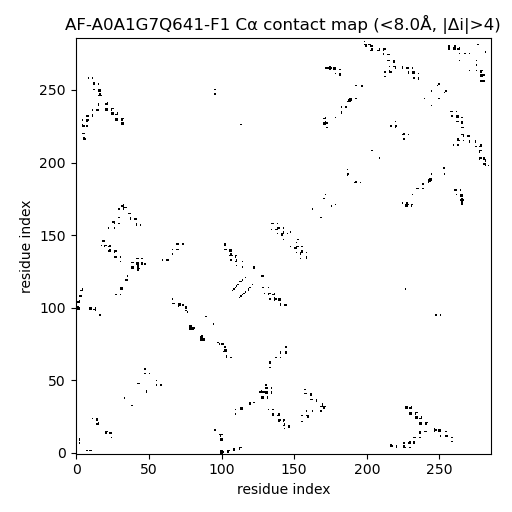13.463 1.00 62.25 147 GLY A N 1
ATOM 1045 C CA . GLY A 1 147 ? -3.868 12.147 -13.778 1.00 62.25 147 GLY A CA 1
ATOM 1046 C C . GLY A 1 147 ? -3.949 11.112 -14.920 1.00 62.25 147 GLY A C 1
ATOM 1047 O O . GLY A 1 147 ? -3.011 10.348 -15.131 1.00 62.25 147 GLY A O 1
ATOM 1048 N N . ALA A 1 148 ? -5.049 11.031 -15.665 1.00 51.88 148 ALA A N 1
ATOM 1049 C CA . ALA A 1 148 ? -5.173 10.065 -16.764 1.00 51.88 148 ALA A CA 1
ATOM 1050 C C . ALA A 1 148 ? -4.399 10.510 -18.029 1.00 51.88 148 ALA A C 1
ATOM 1052 O O . ALA A 1 148 ? -5.001 11.050 -18.955 1.00 51.88 148 ALA A O 1
ATOM 1053 N N . THR A 1 149 ? -3.074 10.321 -18.080 1.00 65.25 149 THR A N 1
ATOM 1054 C CA . THR A 1 149 ? -2.309 10.382 -19.345 1.00 65.25 149 THR A CA 1
ATOM 1055 C C . THR A 1 149 ? -2.126 8.984 -19.932 1.00 65.25 149 THR A C 1
ATOM 1057 O O . THR A 1 149 ? -1.947 8.015 -19.194 1.00 65.25 149 THR A O 1
ATOM 1060 N N . GLU A 1 150 ? -2.117 8.869 -21.265 1.00 66.06 150 GLU A N 1
ATOM 1061 C CA . GLU A 1 150 ? -2.020 7.567 -21.948 1.00 66.06 150 GLU A CA 1
ATOM 1062 C C . GLU A 1 150 ? -0.813 6.706 -21.510 1.00 66.06 150 GLU A C 1
ATOM 1064 O O . GLU A 1 150 ? -1.025 5.529 -21.206 1.00 66.06 150 GLU A O 1
ATOM 1069 N N . PRO A 1 151 ? 0.422 7.237 -21.358 1.00 72.88 151 PRO A N 1
ATOM 1070 C CA . PRO A 1 151 ? 1.561 6.415 -20.931 1.00 72.88 151 PRO A CA 1
ATOM 1071 C C . PRO A 1 151 ? 1.425 5.875 -19.498 1.00 72.88 151 PRO A C 1
ATOM 1073 O O . PRO A 1 151 ? 1.801 4.737 -19.213 1.00 72.88 151 PRO A O 1
ATOM 1076 N N . ALA A 1 152 ? 0.860 6.670 -18.582 1.00 74.25 152 ALA A N 1
ATOM 1077 C CA . ALA A 1 152 ? 0.590 6.225 -17.214 1.00 74.25 152 ALA A CA 1
ATOM 1078 C C . ALA A 1 152 ? -0.549 5.187 -17.169 1.00 74.25 152 ALA A C 1
ATOM 1080 O O . ALA A 1 152 ? -0.563 4.297 -16.312 1.00 74.25 152 ALA A O 1
ATOM 1081 N N . ASP A 1 153 ? -1.497 5.273 -18.105 1.00 78.81 153 ASP A N 1
ATOM 1082 C CA . ASP A 1 153 ? -2.599 4.326 -18.270 1.00 78.81 153 ASP A CA 1
ATOM 1083 C C . ASP A 1 153 ? -2.134 2.960 -18.774 1.00 78.81 153 ASP A C 1
ATOM 1085 O O . ASP A 1 153 ? -2.587 1.941 -18.244 1.00 78.81 153 ASP A O 1
ATOM 1089 N N . ASP A 1 154 ? -1.209 2.915 -19.733 1.00 85.81 154 ASP A N 1
ATOM 1090 C CA . ASP A 1 154 ? -0.614 1.665 -20.221 1.00 85.81 154 ASP A CA 1
ATOM 1091 C C . ASP A 1 154 ? 0.175 0.930 -19.127 1.00 85.81 154 ASP A C 1
ATOM 1093 O O . ASP A 1 154 ? -0.020 -0.273 -18.911 1.00 85.81 154 ASP A O 1
ATOM 1097 N N . LEU A 1 155 ? 1.021 1.650 -18.383 1.00 85.06 155 LEU A N 1
ATOM 1098 C CA . LEU A 1 155 ? 1.795 1.075 -17.278 1.00 85.06 155 LEU A CA 1
ATOM 1099 C C . LEU A 1 155 ? 0.882 0.547 -16.168 1.00 85.06 155 LEU A C 1
ATOM 1101 O O . LEU A 1 155 ? 1.034 -0.589 -15.715 1.00 85.06 155 LEU A O 1
ATOM 1105 N N . TYR A 1 156 ? -0.127 1.328 -15.778 1.00 85.44 156 TYR A N 1
ATOM 1106 C CA . TYR A 1 156 ? -1.119 0.892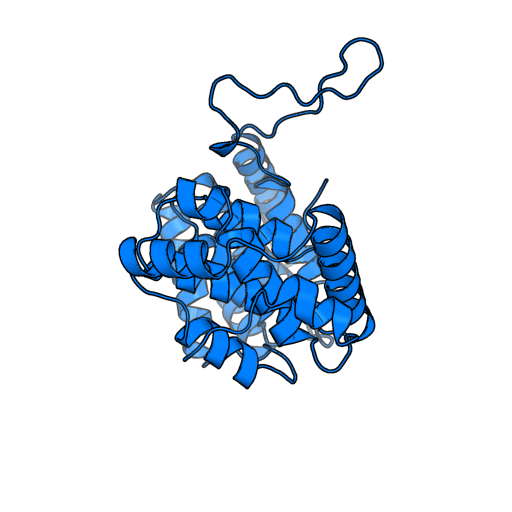 -14.798 1.00 85.44 156 TYR A CA 1
ATOM 1107 C C . TYR A 1 156 ? -1.884 -0.360 -15.259 1.00 85.44 156 TYR A C 1
ATOM 1109 O O . TYR A 1 156 ? -2.061 -1.299 -14.479 1.00 85.44 156 TYR A O 1
ATOM 1117 N N . ARG A 1 157 ? -2.318 -0.410 -16.529 1.00 87.94 157 ARG A N 1
ATOM 1118 C CA . ARG A 1 157 ? -2.984 -1.592 -17.103 1.00 87.94 157 ARG A CA 1
ATOM 1119 C C . ARG A 1 157 ? -2.079 -2.818 -17.081 1.00 87.94 157 ARG A C 1
ATOM 1121 O O . ARG A 1 157 ? -2.552 -3.894 -16.725 1.00 87.94 157 ARG A O 1
ATOM 1128 N N . THR A 1 158 ? -0.796 -2.646 -17.387 1.00 88.31 158 THR A N 1
ATOM 1129 C CA . THR A 1 158 ? 0.208 -3.718 -17.350 1.00 88.31 158 THR A CA 1
ATOM 1130 C C . THR A 1 158 ? 0.342 -4.303 -15.944 1.00 88.31 158 THR A C 1
ATOM 1132 O O . THR A 1 158 ? 0.213 -5.516 -15.769 1.00 88.31 158 THR A O 1
ATOM 1135 N N . VAL A 1 159 ? 0.506 -3.446 -14.928 1.00 88.44 159 VAL A N 1
ATOM 1136 C CA . VAL A 1 159 ? 0.572 -3.864 -13.516 1.00 88.44 159 VAL A CA 1
ATOM 1137 C C . VAL A 1 159 ? -0.707 -4.585 -13.092 1.00 88.44 159 VAL A C 1
ATOM 1139 O O . VAL A 1 159 ? -0.656 -5.656 -12.486 1.00 88.44 159 VAL A O 1
ATOM 1142 N N . ARG A 1 160 ? -1.873 -4.028 -13.436 1.00 87.88 160 ARG A N 1
ATOM 1143 C CA . ARG A 1 160 ? -3.171 -4.613 -13.082 1.00 87.88 160 ARG A CA 1
ATOM 1144 C C . ARG A 1 160 ? -3.386 -5.977 -13.739 1.00 87.88 160 ARG A C 1
ATOM 1146 O O . ARG A 1 160 ? -3.919 -6.882 -13.098 1.00 87.88 160 ARG A O 1
ATOM 1153 N N . GLN A 1 161 ? -2.984 -6.131 -14.998 1.00 87.56 161 GLN A N 1
ATOM 1154 C CA . GLN A 1 161 ? -3.085 -7.399 -15.710 1.00 87.56 161 GLN A CA 1
ATOM 1155 C C . GLN A 1 161 ? -2.220 -8.469 -15.035 1.00 87.56 161 GLN A C 1
ATOM 1157 O O . GLN A 1 161 ? -2.740 -9.544 -14.739 1.00 87.56 161 GLN A O 1
ATOM 1162 N N . ALA A 1 162 ? -0.963 -8.148 -14.713 1.00 84.31 162 ALA A N 1
ATOM 1163 C CA . ALA A 1 162 ? -0.056 -9.056 -14.010 1.00 84.31 162 ALA A CA 1
ATOM 1164 C C . ALA A 1 162 ? -0.607 -9.494 -12.640 1.00 84.31 162 ALA A C 1
ATOM 1166 O O . ALA A 1 162 ? -0.606 -10.676 -12.289 1.00 84.31 162 ALA A O 1
ATOM 1167 N N . ALA A 1 163 ? -1.170 -8.547 -11.884 1.00 84.06 163 ALA A N 1
ATOM 1168 C CA . ALA A 1 163 ? -1.810 -8.839 -10.606 1.00 84.06 163 ALA A CA 1
ATOM 1169 C C . ALA A 1 163 ? -3.024 -9.771 -10.763 1.00 84.06 163 ALA A C 1
ATOM 1171 O O . ALA A 1 163 ? -3.181 -10.718 -9.997 1.00 84.06 163 ALA A O 1
ATOM 1172 N N . SER A 1 164 ? -3.861 -9.550 -11.784 1.00 83.81 164 SER A N 1
ATOM 1173 C CA . SER A 1 164 ? -5.045 -10.385 -12.027 1.00 83.81 164 SER A CA 1
ATOM 1174 C C . SER A 1 164 ? -4.697 -11.837 -12.368 1.00 83.81 164 SER A C 1
ATOM 1176 O O . SER A 1 164 ? -5.403 -12.750 -11.944 1.00 83.81 164 SER A O 1
ATOM 1178 N N . THR A 1 165 ? -3.588 -12.062 -13.078 1.00 75.44 165 THR A N 1
ATOM 1179 C CA . THR A 1 165 ? -3.100 -13.405 -13.415 1.00 75.44 165 THR A CA 1
ATOM 1180 C C . THR A 1 165 ? -2.476 -14.125 -12.224 1.00 75.44 165 THR A C 1
ATOM 1182 O O . THR A 1 165 ? -2.525 -15.350 -12.167 1.00 75.44 165 THR A O 1
ATOM 1185 N N . ALA A 1 166 ? -1.929 -13.386 -11.254 1.00 69.56 166 ALA A N 1
ATOM 1186 C CA . ALA A 1 166 ? -1.328 -13.956 -10.049 1.00 69.56 166 ALA A CA 1
ATOM 1187 C C . ALA A 1 166 ? -2.358 -14.416 -8.992 1.00 69.56 166 ALA A C 1
ATOM 1189 O O . ALA A 1 166 ? -1.996 -15.156 -8.077 1.00 69.56 166 ALA A O 1
ATOM 1190 N N . GLY A 1 167 ? -3.635 -14.028 -9.119 1.00 65.56 167 GLY A N 1
ATOM 1191 C CA . GLY A 1 167 ? -4.714 -14.394 -8.193 1.00 65.56 167 GLY A CA 1
ATOM 1192 C C . GLY A 1 167 ? -4.983 -13.348 -7.102 1.00 65.56 167 GLY A C 1
ATOM 1193 O O . GLY A 1 167 ? -4.580 -12.192 -7.213 1.00 65.56 167 GLY A O 1
ATOM 1194 N N . ARG A 1 168 ? -5.735 -13.722 -6.050 1.00 59.47 168 ARG A N 1
ATOM 1195 C CA . ARG A 1 168 ? -6.049 -12.800 -4.936 1.00 59.47 168 ARG A CA 1
ATOM 1196 C C . ARG A 1 168 ? -4.760 -12.336 -4.244 1.00 59.47 168 ARG A C 1
ATOM 1198 O O . ARG A 1 168 ? -3.848 -13.152 -4.119 1.00 59.47 168 ARG A O 1
ATOM 1205 N N . PRO A 1 169 ? -4.705 -11.091 -3.729 1.00 58.91 169 PRO A N 1
ATOM 1206 C CA . PRO A 1 169 ? -3.536 -10.603 -3.010 1.00 58.91 169 PRO A CA 1
ATOM 1207 C C . PRO A 1 169 ? -3.240 -11.521 -1.821 1.00 58.91 169 PRO A C 1
ATOM 1209 O O . PRO A 1 169 ? -3.981 -11.554 -0.837 1.00 58.91 169 PRO A O 1
ATOM 1212 N N . ALA A 1 170 ? -2.174 -12.308 -1.927 1.00 62.56 170 ALA A N 1
ATOM 1213 C CA . ALA A 1 170 ? -1.578 -12.959 -0.775 1.00 62.56 170 ALA A CA 1
ATOM 1214 C C . ALA A 1 170 ? -0.855 -11.882 0.051 1.00 62.56 170 ALA A C 1
ATOM 1216 O O . ALA A 1 170 ? -0.330 -10.925 -0.507 1.00 62.56 170 ALA A O 1
ATOM 1217 N N . GLY A 1 171 ? -0.802 -12.022 1.376 1.00 76.75 171 GLY A N 1
ATOM 1218 C CA . GLY A 1 171 ? 0.105 -11.190 2.180 1.00 76.75 171 GLY A CA 1
ATOM 1219 C C . GLY A 1 171 ? -0.519 -10.068 3.010 1.00 76.75 171 GLY A C 1
ATOM 1220 O O . GLY A 1 171 ? 0.178 -9.116 3.327 1.00 76.75 171 GLY A O 1
ATOM 1221 N N . LEU A 1 172 ? -1.775 -10.198 3.456 1.00 86.88 172 LEU A N 1
ATOM 1222 C CA . LEU A 1 172 ? -2.297 -9.388 4.579 1.00 86.88 172 LEU A CA 1
ATOM 1223 C C . LEU A 1 172 ? -1.888 -9.929 5.964 1.00 86.88 172 LEU A C 1
ATOM 1225 O O . LEU A 1 172 ? -2.334 -9.427 6.993 1.00 86.88 172 LEU A O 1
ATOM 1229 N N . GLY A 1 173 ? -1.018 -10.941 6.000 1.00 89.44 173 GLY A N 1
ATOM 1230 C CA . GLY A 1 173 ? -0.496 -11.518 7.235 1.00 89.44 173 GLY A CA 1
ATOM 1231 C C . GLY A 1 173 ? -1.525 -12.340 8.027 1.00 89.44 173 GLY A C 1
ATOM 1232 O O . GLY A 1 173 ? -2.586 -12.690 7.502 1.00 89.44 173 GLY A O 1
ATOM 1233 N N . PRO A 1 174 ? -1.217 -12.670 9.296 1.00 92.50 174 PRO A N 1
ATOM 1234 C CA . PRO A 1 174 ? -2.035 -13.564 10.126 1.00 92.50 174 PRO A CA 1
ATOM 1235 C C . PRO A 1 174 ? -3.467 -13.071 10.371 1.00 92.50 174 PRO A C 1
ATOM 1237 O O . PRO A 1 174 ? -4.386 -13.877 10.494 1.00 92.50 174 PRO A O 1
ATOM 1240 N N . ASN A 1 175 ? -3.676 -11.752 10.382 1.00 93.56 175 ASN A N 1
ATOM 1241 C CA . ASN A 1 175 ? -4.974 -11.137 10.666 1.00 93.56 175 ASN A CA 1
ATOM 1242 C C . ASN A 1 175 ? -5.754 -10.721 9.405 1.00 93.56 175 ASN A C 1
ATOM 1244 O O . ASN A 1 175 ? -6.665 -9.896 9.482 1.00 93.56 175 ASN A O 1
ATOM 1248 N N . ALA A 1 176 ? -5.441 -11.306 8.243 1.00 92.19 176 ALA A N 1
ATOM 1249 C CA . ALA A 1 176 ? -6.067 -10.973 6.961 1.00 92.19 176 ALA A CA 1
ATOM 1250 C C . ALA A 1 176 ? -7.606 -10.931 7.011 1.00 92.19 176 ALA A C 1
ATOM 1252 O O . ALA A 1 176 ? -8.216 -9.997 6.497 1.00 92.19 176 ALA A O 1
ATOM 1253 N N . VAL A 1 177 ? -8.236 -11.912 7.670 1.00 91.75 177 VAL A N 1
ATOM 1254 C CA . VAL A 1 177 ? -9.703 -11.995 7.803 1.00 91.75 177 VAL A CA 1
ATOM 1255 C C . VAL A 1 177 ? -10.272 -10.770 8.520 1.00 91.75 177 VAL A C 1
ATOM 1257 O O . VAL A 1 177 ? -11.301 -10.242 8.109 1.00 91.75 177 VAL A O 1
ATOM 1260 N N . ARG A 1 178 ? -9.589 -10.287 9.563 1.00 92.62 178 ARG A N 1
ATOM 1261 C CA . ARG A 1 178 ? -10.015 -9.120 10.344 1.00 92.62 178 ARG A CA 1
ATOM 1262 C C . ARG A 1 178 ? -9.897 -7.836 9.534 1.00 92.62 178 ARG A C 1
ATOM 1264 O O . ARG A 1 178 ? -10.814 -7.023 9.564 1.00 92.62 178 ARG A O 1
ATOM 1271 N N . VAL A 1 179 ? -8.804 -7.682 8.785 1.00 93.50 179 VAL A N 1
ATOM 1272 C CA . VAL A 1 179 ? -8.610 -6.548 7.870 1.00 93.50 179 VAL A CA 1
ATOM 1273 C C . VAL A 1 179 ? -9.717 -6.521 6.817 1.00 93.50 179 VAL A C 1
ATOM 1275 O O . VAL A 1 179 ? -10.354 -5.490 6.637 1.00 93.50 179 VAL A O 1
ATOM 1278 N N . VAL A 1 180 ? -9.998 -7.650 6.162 1.00 91.75 180 VAL A N 1
ATOM 1279 C CA . VAL A 1 180 ? -11.058 -7.728 5.143 1.00 91.75 180 VAL A CA 1
ATOM 1280 C C . VAL A 1 180 ? -12.428 -7.411 5.745 1.00 91.75 180 VAL A C 1
ATOM 1282 O O . VAL A 1 180 ? -13.126 -6.550 5.222 1.00 91.75 180 VAL A O 1
ATOM 1285 N N . ALA A 1 181 ? -12.779 -8.016 6.884 1.00 91.50 181 ALA A N 1
ATOM 1286 C CA . ALA A 1 181 ? -14.055 -7.759 7.553 1.00 91.50 181 ALA A CA 1
ATOM 1287 C C . ALA A 1 181 ? -14.228 -6.282 7.956 1.00 91.50 181 ALA A C 1
ATOM 1289 O O . ALA A 1 181 ? -15.306 -5.715 7.781 1.00 91.50 181 ALA A O 1
ATOM 1290 N N . LEU A 1 182 ? -13.161 -5.641 8.449 1.00 91.56 182 LEU A N 1
ATOM 1291 C CA . LEU A 1 182 ? -13.152 -4.208 8.747 1.00 91.56 182 LEU A CA 1
ATOM 1292 C C . LEU A 1 182 ? -13.455 -3.374 7.493 1.00 91.56 182 LEU A C 1
ATOM 1294 O O . LEU A 1 182 ? -14.296 -2.478 7.540 1.00 91.56 182 LEU A O 1
ATOM 1298 N N . LEU A 1 183 ? -12.770 -3.661 6.384 1.00 91.12 183 LEU A N 1
ATOM 1299 C CA . LEU A 1 183 ? -12.909 -2.903 5.140 1.00 91.12 183 LEU A CA 1
ATOM 1300 C C . LEU A 1 183 ? -14.268 -3.118 4.464 1.00 91.12 183 LEU A C 1
ATOM 1302 O O . LEU A 1 183 ? -14.827 -2.169 3.909 1.00 91.12 183 LEU A O 1
ATOM 1306 N N . ASP A 1 184 ? -14.829 -4.323 4.544 1.00 89.44 184 ASP A N 1
ATOM 1307 C CA . ASP A 1 184 ? -16.180 -4.627 4.063 1.00 89.44 184 ASP A CA 1
ATOM 1308 C C . ASP A 1 184 ? -17.242 -3.881 4.887 1.00 89.44 184 ASP A C 1
ATOM 1310 O O . ASP A 1 184 ? -18.208 -3.359 4.329 1.00 89.44 184 ASP A O 1
ATOM 1314 N N . GLY A 1 185 ? -17.018 -3.739 6.198 1.00 87.75 185 GLY A N 1
ATOM 1315 C CA . GLY A 1 185 ? -17.895 -3.016 7.122 1.00 87.75 185 GLY A CA 1
ATOM 1316 C C . GLY A 1 185 ? -17.838 -1.485 7.029 1.00 87.75 185 GLY A C 1
ATOM 1317 O O . GLY A 1 185 ? -18.629 -0.807 7.693 1.00 87.75 185 GLY A O 1
ATOM 1318 N N . LEU A 1 186 ? -16.932 -0.906 6.228 1.00 86.00 186 LEU A N 1
ATOM 1319 C CA . LEU A 1 186 ? -16.837 0.551 6.091 1.00 86.00 186 LEU A CA 1
ATOM 1320 C C . LEU A 1 186 ? -18.118 1.139 5.468 1.00 86.00 186 LEU A C 1
ATOM 1322 O O . LEU A 1 186 ? -18.606 0.628 4.450 1.00 86.00 186 LEU A O 1
ATOM 1326 N N . PRO A 1 187 ? -18.639 2.250 6.020 1.00 79.19 187 PRO A N 1
ATOM 1327 C CA . PRO A 1 187 ? -19.896 2.848 5.583 1.00 79.19 187 PRO A CA 1
ATOM 1328 C C . PRO A 1 187 ? -19.814 3.354 4.142 1.00 79.19 187 PRO A C 1
ATOM 1330 O O . PRO A 1 187 ? -18.802 3.908 3.724 1.00 79.19 187 PRO A O 1
ATOM 1333 N N . THR A 1 188 ? -20.907 3.237 3.395 1.00 78.56 188 THR A N 1
ATOM 1334 C CA . THR A 1 188 ? -21.006 3.756 2.026 1.00 78.56 188 THR A CA 1
ATOM 1335 C C . THR A 1 188 ? -21.679 5.132 1.997 1.00 78.56 188 THR A C 1
ATOM 1337 O O . THR A 1 188 ? -22.573 5.436 2.794 1.00 78.56 188 THR A O 1
ATOM 1340 N N . GLY A 1 189 ? -21.247 5.981 1.060 1.00 68.44 189 GLY A N 1
ATOM 1341 C CA . GLY A 1 189 ? -21.831 7.298 0.812 1.00 68.44 189 GLY A CA 1
ATOM 1342 C C . GLY A 1 189 ? -21.612 8.333 1.926 1.00 68.44 189 GLY A C 1
ATOM 1343 O O . GLY A 1 189 ? -21.316 8.031 3.085 1.00 68.44 189 GLY A O 1
ATOM 1344 N N . THR A 1 190 ? -21.814 9.605 1.582 1.00 69.06 190 THR A N 1
ATOM 1345 C CA . THR A 1 190 ? -21.534 10.752 2.464 1.00 69.06 190 THR A CA 1
ATOM 1346 C C . THR A 1 190 ? -22.338 10.714 3.769 1.00 69.06 190 THR A C 1
ATOM 1348 O O . THR A 1 190 ? -21.824 11.052 4.833 1.00 69.06 190 THR A O 1
ATOM 1351 N N . ARG A 1 191 ? -23.601 10.257 3.731 1.00 72.38 191 ARG A N 1
ATOM 1352 C CA . ARG A 1 191 ? -24.445 10.143 4.939 1.00 72.38 191 ARG A CA 1
ATOM 1353 C C . ARG A 1 191 ? -23.955 9.054 5.893 1.00 72.38 191 ARG A C 1
ATOM 1355 O O . ARG A 1 191 ? -23.922 9.300 7.099 1.00 72.38 191 ARG A O 1
ATOM 1362 N N . GLY A 1 192 ? -23.566 7.891 5.362 1.00 74.31 192 GLY A N 1
ATOM 1363 C CA . GLY A 1 192 ? -23.000 6.792 6.143 1.00 74.31 192 GLY A CA 1
ATOM 1364 C C . GLY A 1 192 ? -21.686 7.204 6.801 1.00 74.31 192 GLY A C 1
ATOM 1365 O O . GLY A 1 192 ? -21.513 7.008 8.003 1.00 74.31 192 GLY A O 1
ATOM 1366 N N . CYS A 1 193 ? -20.819 7.887 6.051 1.00 70.19 193 CYS A N 1
ATOM 1367 C CA . CYS A 1 193 ? -19.563 8.436 6.563 1.00 70.19 193 CYS A CA 1
ATOM 1368 C C . CYS A 1 193 ? -19.795 9.517 7.621 1.00 70.19 193 CYS A C 1
ATOM 1370 O O . CYS A 1 193 ? -19.168 9.489 8.674 1.00 70.19 193 CYS A O 1
ATOM 1372 N N . GLY A 1 194 ? -20.753 10.423 7.411 1.00 69.88 194 GLY A N 1
ATOM 1373 C CA . GLY A 1 194 ? -21.116 11.427 8.409 1.00 69.88 194 GLY A CA 1
ATOM 1374 C C . GLY A 1 194 ? -21.657 10.811 9.705 1.00 69.88 194 GLY A C 1
ATOM 1375 O O . GLY A 1 194 ? -21.355 11.301 10.790 1.00 69.88 194 GLY A O 1
ATOM 1376 N N . ALA A 1 195 ? -22.441 9.733 9.618 1.00 73.00 195 ALA A N 1
ATOM 1377 C CA . ALA A 1 195 ? -22.922 8.998 10.788 1.00 73.00 195 ALA A CA 1
ATOM 1378 C C . ALA A 1 195 ? -21.795 8.228 11.491 1.00 73.00 195 ALA A C 1
ATOM 1380 O O . ALA A 1 195 ? -21.726 8.235 12.716 1.00 73.00 195 ALA A O 1
ATOM 1381 N N . PHE A 1 196 ? -20.900 7.605 10.729 1.00 74.44 196 PHE A N 1
ATOM 1382 C CA . PHE A 1 196 ? -19.698 6.949 11.235 1.00 74.44 196 PHE A CA 1
ATOM 1383 C C . PHE A 1 196 ? -18.788 7.934 11.971 1.00 74.44 196 PHE A C 1
ATOM 1385 O O . PHE A 1 196 ? -18.554 7.750 13.158 1.00 74.44 196 PHE A O 1
ATOM 1392 N N . LEU A 1 197 ? -18.430 9.053 11.336 1.00 71.25 197 LEU A N 1
ATOM 1393 C CA . LEU A 1 197 ? -17.654 10.127 11.952 1.00 71.25 197 LEU A CA 1
ATOM 1394 C C . LEU A 1 197 ? -18.307 10.682 13.218 1.00 71.25 197 LEU A C 1
ATOM 1396 O O . LEU A 1 197 ? -17.605 11.015 14.162 1.00 71.25 197 LEU A O 1
ATOM 1400 N N . ARG A 1 198 ? -19.641 10.825 13.251 1.00 72.31 198 ARG A N 1
ATOM 1401 C CA . ARG A 1 198 ? -20.357 11.280 14.455 1.00 72.31 198 ARG A CA 1
ATOM 1402 C C . ARG A 1 198 ? -20.334 10.247 15.577 1.00 72.31 198 ARG A C 1
ATOM 1404 O O . ARG A 1 198 ? -20.215 10.657 16.721 1.00 72.31 198 ARG A O 1
ATOM 1411 N N . ARG A 1 199 ? -20.432 8.951 15.267 1.00 66.25 199 ARG A N 1
ATOM 1412 C CA . ARG A 1 199 ? -20.304 7.870 16.262 1.00 66.25 199 ARG A CA 1
ATOM 1413 C C . ARG A 1 199 ? -18.896 7.799 16.839 1.00 66.25 199 ARG A C 1
ATOM 1415 O O . ARG A 1 199 ? -18.733 7.529 18.018 1.00 66.25 199 ARG A O 1
ATOM 1422 N N . THR A 1 200 ? -17.894 8.112 16.028 1.00 61.78 200 THR A N 1
ATOM 1423 C CA . THR A 1 200 ? -16.493 8.154 16.451 1.00 61.78 200 THR A CA 1
ATOM 1424 C C . THR A 1 200 ? -16.044 9.534 16.936 1.00 61.78 200 THR A C 1
ATOM 1426 O O . THR A 1 200 ? -14.870 9.716 17.263 1.00 61.78 200 THR A O 1
ATOM 1429 N N . ARG A 1 201 ? -16.948 10.529 17.022 1.00 54.22 201 ARG A N 1
ATOM 1430 C CA . ARG A 1 201 ? -16.684 11.780 17.750 1.00 54.22 201 ARG A CA 1
ATOM 1431 C C . ARG A 1 201 ? -16.620 11.434 19.236 1.00 54.22 201 ARG A C 1
ATOM 1433 O O . ARG A 1 201 ? -17.648 11.441 19.903 1.00 54.22 201 ARG A O 1
ATOM 1440 N N . GLY A 1 202 ? -15.418 11.161 19.748 1.00 53.88 202 GLY A N 1
ATOM 1441 C CA . GLY A 1 202 ? -15.243 11.104 21.196 1.00 53.88 202 GLY A CA 1
ATOM 1442 C C . GLY A 1 202 ? -13.910 10.684 21.818 1.00 53.88 202 GLY A C 1
ATOM 1443 O O . GLY A 1 202 ? -13.735 11.039 22.970 1.00 53.88 202 GLY A O 1
ATOM 1444 N N . THR A 1 203 ? -12.991 9.937 21.199 1.00 55.34 203 THR A N 1
ATOM 1445 C CA . THR A 1 203 ? -12.345 8.913 22.062 1.00 55.34 203 THR A CA 1
ATOM 1446 C C . THR A 1 203 ? -10.824 8.837 22.181 1.00 55.34 203 THR A C 1
ATOM 1448 O O . THR A 1 203 ? -10.378 7.988 22.940 1.00 55.34 203 THR A O 1
ATOM 1451 N N . ALA A 1 204 ? -10.013 9.670 21.529 1.00 59.91 204 ALA A N 1
ATOM 1452 C CA . ALA A 1 204 ? -8.573 9.672 21.821 1.00 59.91 204 ALA A CA 1
ATOM 1453 C C . ALA A 1 204 ? -8.000 11.084 21.745 1.00 59.91 204 ALA A C 1
ATOM 1455 O O . ALA A 1 204 ? -8.254 11.811 20.776 1.00 59.91 204 ALA A O 1
ATOM 1456 N N . ASP A 1 205 ? -7.235 11.467 22.768 1.00 76.88 205 ASP A N 1
ATOM 1457 C CA . ASP A 1 205 ? -6.344 12.621 22.692 1.00 76.88 205 ASP A CA 1
ATOM 1458 C C . ASP A 1 205 ? -5.444 12.451 21.444 1.00 76.88 205 ASP A C 1
ATOM 1460 O O . ASP A 1 205 ? -4.939 11.348 21.211 1.00 76.88 205 ASP A O 1
ATOM 1464 N N . PRO A 1 206 ? -5.237 13.481 20.599 1.00 78.56 206 PRO A N 1
ATOM 1465 C CA . PRO A 1 206 ? -4.317 13.395 19.463 1.00 78.56 206 PRO A CA 1
ATOM 1466 C C . PRO A 1 206 ? -2.934 12.832 19.821 1.00 78.56 206 PRO A C 1
ATOM 1468 O O . PRO A 1 206 ? -2.332 12.134 19.006 1.00 78.56 206 PRO A O 1
ATOM 1471 N N . VAL A 1 207 ? -2.445 13.108 21.034 1.00 82.19 207 VAL A N 1
ATOM 1472 C CA . VAL A 1 207 ? -1.189 12.570 21.566 1.00 82.19 207 VAL A CA 1
ATOM 1473 C C . VAL A 1 207 ? -1.309 11.073 21.848 1.00 82.19 207 VAL A C 1
ATOM 1475 O O . VAL A 1 207 ? -0.432 10.311 21.450 1.00 82.19 207 VAL A O 1
ATOM 1478 N N . GLU A 1 208 ? -2.394 10.630 22.485 1.00 84.94 208 GLU A N 1
ATOM 1479 C CA . GLU A 1 208 ? -2.650 9.206 22.748 1.00 84.94 208 GLU A CA 1
ATOM 1480 C C . GLU A 1 208 ? -2.783 8.414 21.447 1.00 84.94 208 GLU A C 1
ATOM 1482 O O . GLU A 1 208 ? -2.177 7.354 21.303 1.00 84.94 208 GLU A O 1
ATOM 1487 N N . TRP A 1 209 ? -3.513 8.952 20.466 1.00 87.12 209 TRP A N 1
ATOM 1488 C CA . TRP A 1 209 ? -3.650 8.328 19.153 1.00 87.12 209 TRP A CA 1
ATOM 1489 C C . TRP A 1 209 ? -2.304 8.227 18.431 1.00 87.12 209 TRP A C 1
ATOM 1491 O O . TRP A 1 209 ? -1.981 7.177 17.880 1.00 87.12 209 TRP A O 1
ATOM 1501 N N . ALA A 1 210 ? -1.494 9.292 18.450 1.00 85.88 210 ALA A N 1
ATOM 1502 C CA . ALA A 1 210 ? -0.179 9.289 17.813 1.00 85.88 210 ALA A CA 1
ATOM 1503 C C . ALA A 1 210 ? 0.770 8.274 18.469 1.00 85.88 210 ALA A C 1
ATOM 1505 O O . ALA A 1 210 ? 1.449 7.526 17.764 1.00 85.88 210 ALA A O 1
ATOM 1506 N N . THR A 1 211 ? 0.773 8.199 19.804 1.00 90.25 211 THR A N 1
ATOM 1507 C CA . THR A 1 211 ? 1.527 7.187 20.558 1.00 90.25 211 THR A CA 1
ATOM 1508 C C . THR A 1 211 ? 1.062 5.779 20.200 1.00 90.25 211 THR A C 1
ATOM 1510 O O . THR A 1 211 ? 1.885 4.927 19.875 1.00 90.25 211 THR A O 1
ATOM 1513 N N . ALA A 1 212 ? -0.249 5.539 20.168 1.00 92.06 212 ALA A N 1
ATOM 1514 C CA . ALA A 1 212 ? -0.794 4.229 19.845 1.00 92.06 212 ALA A CA 1
ATOM 1515 C C . ALA A 1 212 ? -0.500 3.812 18.391 1.00 92.06 212 ALA A C 1
ATOM 1517 O O . ALA A 1 212 ? -0.160 2.659 18.127 1.00 92.06 212 ALA A O 1
ATOM 1518 N N . MET A 1 213 ? -0.557 4.752 17.441 1.00 91.75 213 MET A N 1
ATOM 1519 C CA . MET A 1 213 ? -0.148 4.516 16.052 1.00 91.75 213 MET A CA 1
ATOM 1520 C C . MET A 1 213 ? 1.326 4.133 15.955 1.00 91.75 213 MET A C 1
ATOM 1522 O O . MET A 1 213 ? 1.674 3.219 15.206 1.00 91.75 213 MET A O 1
ATOM 1526 N N . GLN A 1 214 ? 2.184 4.813 16.716 1.00 91.88 214 GLN A N 1
ATOM 1527 C CA . GLN A 1 214 ? 3.608 4.507 16.773 1.00 91.88 214 GLN A CA 1
ATOM 1528 C C . GLN A 1 214 ? 3.837 3.097 17.335 1.00 91.88 214 GLN A C 1
ATOM 1530 O O . GLN A 1 214 ? 4.599 2.328 16.755 1.00 91.88 214 GLN A O 1
ATOM 1535 N N . GLU A 1 215 ? 3.146 2.712 18.409 1.00 94.69 215 GLU A N 1
ATOM 1536 C CA . GLU A 1 215 ? 3.200 1.348 18.955 1.00 94.69 215 GLU A CA 1
ATOM 1537 C C . GLU A 1 215 ? 2.745 0.293 17.937 1.00 94.69 215 GLU A C 1
ATOM 1539 O O . GLU A 1 215 ? 3.423 -0.720 17.758 1.00 94.69 215 GLU A O 1
ATOM 1544 N N . ALA A 1 216 ? 1.651 0.543 17.210 1.00 95.31 216 ALA A N 1
ATOM 1545 C CA . ALA A 1 216 ? 1.183 -0.341 16.145 1.00 95.31 216 ALA A CA 1
ATOM 1546 C C . ALA A 1 216 ? 2.206 -0.486 15.008 1.00 95.31 216 ALA A C 1
ATOM 1548 O O . ALA A 1 216 ? 2.430 -1.593 14.511 1.00 95.31 216 ALA A O 1
ATOM 1549 N N . ALA A 1 217 ? 2.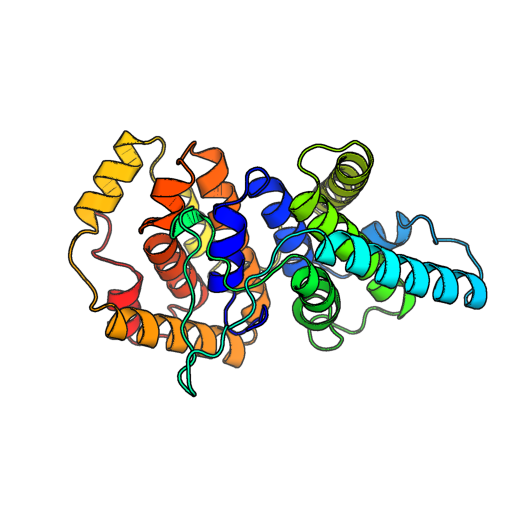872 0.606 14.626 1.00 93.25 217 ALA A N 1
ATOM 1550 C CA . ALA A 1 217 ? 3.944 0.575 13.640 1.00 93.25 217 ALA A CA 1
ATOM 1551 C C . ALA A 1 217 ? 5.158 -0.242 14.117 1.00 93.25 217 ALA A C 1
ATOM 1553 O O . ALA A 1 217 ? 5.670 -1.073 13.363 1.00 93.25 217 ALA A O 1
ATOM 1554 N N . TRP A 1 218 ? 5.581 -0.070 15.375 1.00 95.19 218 TRP A N 1
ATOM 1555 C CA . TRP A 1 218 ? 6.650 -0.878 15.970 1.00 95.19 218 TRP A CA 1
ATOM 1556 C C . TRP A 1 218 ? 6.280 -2.355 16.045 1.00 95.19 218 TRP A C 1
ATOM 1558 O O . TRP A 1 218 ? 7.096 -3.202 15.688 1.00 95.19 218 TRP A O 1
ATOM 1568 N N . ALA A 1 219 ? 5.052 -2.677 16.455 1.00 96.19 219 ALA A N 1
ATOM 1569 C CA . ALA A 1 219 ? 4.565 -4.049 16.492 1.00 96.19 219 ALA A CA 1
ATOM 1570 C C . ALA A 1 219 ? 4.563 -4.683 15.094 1.00 96.19 219 ALA A C 1
ATOM 1572 O O . ALA A 1 219 ? 4.978 -5.833 14.941 1.00 96.19 219 ALA A O 1
ATOM 1573 N N . ALA A 1 220 ? 4.158 -3.937 14.060 1.00 94.88 220 ALA A N 1
ATOM 1574 C CA . ALA A 1 220 ? 4.201 -4.416 12.681 1.00 94.88 220 ALA A CA 1
ATOM 1575 C C . ALA A 1 220 ? 5.638 -4.706 12.238 1.00 94.88 220 ALA A C 1
ATOM 1577 O O . ALA A 1 220 ? 5.908 -5.792 11.737 1.00 94.88 220 ALA A O 1
ATOM 1578 N N . TRP A 1 221 ? 6.563 -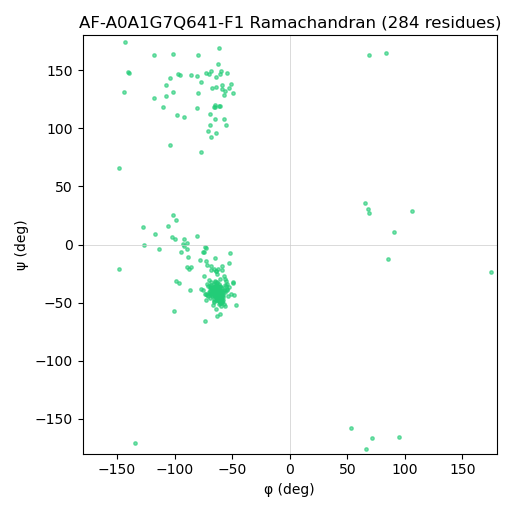3.780 12.485 1.00 92.75 221 TRP A N 1
ATOM 1579 C CA . TRP A 1 221 ? 7.963 -3.933 12.092 1.00 92.75 221 TRP A CA 1
ATOM 1580 C C . TRP A 1 221 ? 8.674 -5.072 12.835 1.00 92.75 221 TRP A C 1
ATOM 1582 O O . TRP A 1 221 ? 9.275 -5.941 12.210 1.00 92.75 221 TRP A O 1
ATOM 1592 N N . LEU A 1 222 ? 8.552 -5.132 14.165 1.00 94.62 222 LEU A N 1
ATOM 1593 C CA . LEU A 1 222 ? 9.188 -6.172 14.987 1.00 94.62 222 LEU A CA 1
ATOM 1594 C C . LEU A 1 222 ? 8.664 -7.583 14.682 1.00 94.62 222 LEU A C 1
ATOM 1596 O O . LEU A 1 222 ? 9.352 -8.563 14.957 1.00 94.62 222 LEU A O 1
ATOM 1600 N N . SER A 1 223 ? 7.455 -7.695 14.125 1.00 94.50 223 SER A N 1
ATOM 1601 C CA . SER A 1 223 ? 6.835 -8.975 13.766 1.00 94.50 223 SER A CA 1
ATOM 1602 C C . SER A 1 223 ? 6.948 -9.341 12.282 1.00 94.50 223 SER A C 1
ATOM 1604 O O . SER A 1 223 ? 6.379 -10.358 11.878 1.00 94.50 223 SER A O 1
ATOM 1606 N N . GLY A 1 224 ? 7.655 -8.548 11.467 1.00 91.75 224 GLY A N 1
ATOM 1607 C CA . GLY A 1 224 ? 7.785 -8.791 10.024 1.00 91.75 224 GLY A CA 1
ATOM 1608 C C . GLY A 1 224 ? 6.477 -8.588 9.245 1.00 91.75 224 GLY A C 1
ATOM 1609 O O . GLY A 1 224 ? 6.223 -9.261 8.243 1.00 91.75 224 GLY A O 1
ATOM 1610 N N . ARG A 1 225 ? 5.579 -7.733 9.751 1.00 93.88 225 ARG A N 1
ATOM 1611 C CA . ARG A 1 225 ? 4.249 -7.441 9.185 1.00 93.88 225 ARG A CA 1
ATOM 1612 C C . ARG A 1 225 ? 4.178 -6.077 8.504 1.00 93.88 225 ARG A C 1
ATOM 1614 O O . ARG A 1 225 ? 3.084 -5.597 8.214 1.00 93.88 225 ARG A O 1
ATOM 1621 N N . GLU A 1 226 ? 5.309 -5.457 8.199 1.00 92.50 226 GLU A N 1
ATOM 1622 C CA . GLU A 1 226 ? 5.368 -4.153 7.547 1.00 92.50 226 GLU A CA 1
ATOM 1623 C C . GLU A 1 226 ? 4.724 -4.152 6.152 1.00 92.50 226 GLU A C 1
ATOM 1625 O O . GLU A 1 226 ? 3.907 -3.282 5.852 1.00 92.50 226 GLU A O 1
ATOM 1630 N N . ARG A 1 227 ? 4.980 -5.171 5.320 1.00 92.44 227 ARG A N 1
ATOM 1631 C CA . ARG A 1 227 ? 4.319 -5.315 4.009 1.00 92.44 227 ARG A CA 1
ATOM 1632 C C . ARG A 1 227 ? 2.807 -5.564 4.129 1.00 92.44 227 ARG A C 1
ATOM 1634 O O . ARG A 1 227 ? 2.053 -4.847 3.468 1.00 92.44 227 ARG A O 1
ATOM 1641 N N . PRO A 1 228 ? 2.333 -6.486 4.995 1.00 94.19 228 PRO A N 1
ATOM 1642 C CA . PRO A 1 228 ? 0.919 -6.581 5.349 1.00 94.19 228 PRO A CA 1
ATOM 1643 C C . PRO A 1 228 ? 0.285 -5.262 5.795 1.00 94.19 228 PRO A C 1
ATOM 1645 O O . PRO A 1 228 ? -0.825 -4.952 5.366 1.00 94.19 228 PRO A O 1
ATOM 1648 N N . ALA A 1 229 ? 0.983 -4.468 6.612 1.00 95.19 229 ALA A N 1
ATOM 1649 C CA . ALA A 1 229 ? 0.486 -3.178 7.077 1.00 95.19 229 ALA A CA 1
ATOM 1650 C C . ALA A 1 229 ? 0.320 -2.186 5.917 1.00 95.19 229 ALA A C 1
ATOM 1652 O O . ALA A 1 229 ? -0.728 -1.552 5.804 1.00 95.19 229 ALA A O 1
ATOM 1653 N N . VAL A 1 230 ? 1.295 -2.103 5.005 1.00 94.94 230 VAL A N 1
ATOM 1654 C CA . VAL A 1 230 ? 1.176 -1.290 3.780 1.00 94.94 230 VAL A CA 1
ATOM 1655 C C . VAL A 1 230 ? 0.009 -1.765 2.919 1.00 94.94 230 VAL A C 1
ATOM 1657 O O . VAL A 1 230 ? -0.827 -0.957 2.520 1.00 94.94 230 VAL A O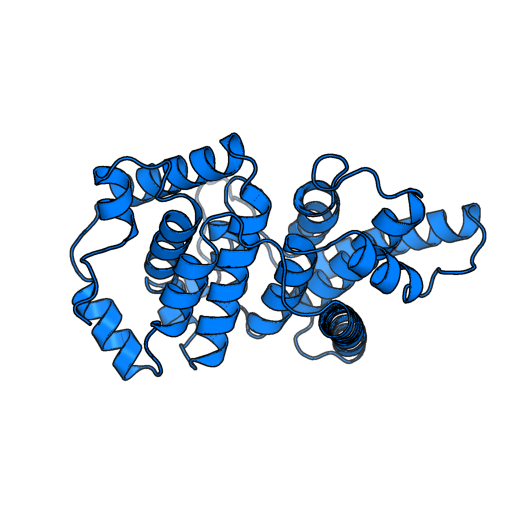 1
ATOM 1660 N N . ALA A 1 231 ? -0.084 -3.071 2.659 1.00 94.88 231 ALA A N 1
ATOM 1661 C CA . ALA A 1 231 ? -1.152 -3.649 1.850 1.00 94.88 231 ALA A CA 1
ATOM 1662 C C . ALA A 1 231 ? -2.541 -3.342 2.434 1.00 94.88 231 ALA A C 1
ATOM 1664 O O . ALA A 1 231 ? -3.444 -2.935 1.703 1.00 94.88 231 ALA A O 1
ATOM 1665 N N . ALA A 1 232 ? -2.701 -3.468 3.753 1.00 95.56 232 ALA A N 1
ATOM 1666 C CA . ALA A 1 232 ? -3.945 -3.159 4.444 1.00 95.56 232 ALA A CA 1
ATOM 1667 C C . ALA A 1 232 ? -4.314 -1.668 4.336 1.00 95.56 232 ALA A C 1
ATOM 1669 O O . ALA A 1 232 ? -5.466 -1.346 4.040 1.00 95.56 232 ALA A O 1
ATOM 1670 N N . GLN A 1 233 ? -3.344 -0.758 4.490 1.00 95.56 233 GLN A N 1
ATOM 1671 C CA . GLN A 1 233 ? -3.573 0.680 4.299 1.00 95.56 233 GLN A CA 1
ATOM 1672 C C . GLN A 1 233 ? -3.964 1.002 2.850 1.00 95.56 233 GLN A C 1
ATOM 1674 O O . GLN A 1 233 ? -4.890 1.775 2.620 1.00 95.56 233 GLN A O 1
ATOM 1679 N N . MET A 1 234 ? -3.327 0.381 1.853 1.00 95.62 234 MET A N 1
ATOM 1680 C CA . MET A 1 234 ? -3.678 0.601 0.444 1.00 95.62 234 MET A CA 1
ATOM 1681 C C . MET A 1 234 ? -5.066 0.055 0.093 1.00 95.62 234 MET A C 1
ATOM 1683 O O . MET A 1 234 ? -5.812 0.708 -0.637 1.00 95.62 234 MET A O 1
ATOM 1687 N N . LEU A 1 235 ? -5.460 -1.094 0.650 1.00 94.12 235 LEU A N 1
ATOM 1688 C CA . LEU A 1 235 ? -6.833 -1.587 0.529 1.00 94.12 235 LEU A CA 1
ATOM 1689 C C . LEU A 1 235 ? -7.839 -0.625 1.166 1.00 94.12 235 LEU A C 1
ATOM 1691 O O . LEU A 1 235 ? -8.911 -0.425 0.603 1.00 94.12 235 LEU A O 1
ATOM 1695 N N . ALA A 1 236 ? -7.492 0.013 2.287 1.00 93.38 236 ALA A N 1
ATOM 1696 C CA . ALA A 1 236 ? -8.326 1.045 2.890 1.00 93.38 236 ALA A CA 1
ATOM 1697 C C . ALA A 1 236 ? -8.482 2.266 1.974 1.00 93.38 236 ALA A C 1
ATOM 1699 O O . ALA A 1 236 ? -9.596 2.748 1.786 1.00 93.38 236 ALA A O 1
ATOM 1700 N N . VAL A 1 237 ? -7.399 2.726 1.338 1.00 93.00 237 VAL A N 1
ATOM 1701 C CA . VAL A 1 237 ? -7.461 3.813 0.349 1.00 93.00 237 VAL A CA 1
ATOM 1702 C C . VAL A 1 237 ? -8.394 3.460 -0.812 1.00 93.00 237 VAL A C 1
ATOM 1704 O O . VAL A 1 237 ? -9.256 4.265 -1.163 1.00 93.00 237 VAL A O 1
ATOM 1707 N N . ILE A 1 238 ? -8.259 2.260 -1.387 1.00 91.75 238 ILE A N 1
ATOM 1708 C CA . ILE A 1 238 ? -9.123 1.782 -2.480 1.00 91.75 238 ILE A CA 1
ATOM 1709 C C . ILE A 1 238 ? -10.582 1.720 -2.009 1.00 91.75 238 ILE A C 1
ATOM 1711 O O . ILE A 1 238 ? -11.466 2.287 -2.646 1.00 91.75 238 ILE A O 1
ATOM 1715 N N . ALA A 1 239 ? -10.824 1.113 -0.844 1.00 90.62 239 ALA A N 1
ATOM 1716 C CA . ALA A 1 239 ? -12.149 0.972 -0.256 1.00 90.62 239 ALA A CA 1
ATOM 1717 C C . ALA A 1 239 ? -12.839 2.324 -0.014 1.00 90.62 239 ALA A C 1
ATOM 1719 O O . ALA A 1 239 ? -14.053 2.422 -0.197 1.00 90.62 239 ALA A O 1
ATOM 1720 N N . LEU A 1 240 ? -12.092 3.351 0.400 1.00 87.88 240 LEU A N 1
ATOM 1721 C CA . LEU A 1 240 ? -12.605 4.706 0.610 1.00 87.88 240 LEU A CA 1
ATOM 1722 C C . LEU A 1 240 ? -12.848 5.442 -0.716 1.00 87.88 240 LEU A C 1
ATOM 1724 O O . LEU A 1 240 ? -13.866 6.127 -0.845 1.00 87.88 240 LEU A O 1
ATOM 1728 N N . ALA A 1 241 ? -11.966 5.265 -1.705 1.00 86.06 241 ALA A N 1
ATOM 1729 C CA . ALA A 1 241 ? -12.130 5.834 -3.043 1.00 86.06 241 ALA A CA 1
ATOM 1730 C C . ALA A 1 241 ? -13.396 5.298 -3.740 1.00 86.06 241 ALA A C 1
ATOM 1732 O O . ALA A 1 241 ? -14.175 6.079 -4.286 1.00 86.06 241 ALA A O 1
ATOM 1733 N N . ASP A 1 242 ? -13.665 3.993 -3.633 1.00 85.31 242 ASP A N 1
ATOM 1734 C CA . ASP A 1 242 ? -14.845 3.344 -4.228 1.00 85.31 242 ASP A CA 1
ATOM 1735 C C . ASP A 1 242 ? -16.171 3.761 -3.562 1.00 85.31 242 ASP A C 1
ATOM 1737 O O . ASP A 1 242 ? -17.251 3.612 -4.135 1.00 85.31 242 ASP A O 1
ATOM 1741 N N . ARG A 1 243 ? -16.112 4.309 -2.342 1.00 82.81 243 ARG A N 1
ATOM 1742 C CA . ARG A 1 243 ? -17.286 4.707 -1.546 1.00 82.81 243 ARG A CA 1
ATOM 1743 C C . ARG A 1 243 ? -17.748 6.146 -1.789 1.00 82.81 243 ARG A C 1
ATOM 1745 O O . ARG A 1 243 ? -18.726 6.573 -1.167 1.00 82.81 243 ARG A O 1
ATOM 1752 N N . GLY A 1 244 ? -17.083 6.874 -2.690 1.00 72.31 244 GLY A N 1
ATOM 1753 C CA . GLY A 1 244 ? -17.465 8.231 -3.095 1.00 72.31 244 GLY A CA 1
ATOM 1754 C C . GLY A 1 244 ? -17.289 9.278 -1.992 1.00 72.31 244 GLY A C 1
ATOM 1755 O O . GLY A 1 244 ? -18.059 10.236 -1.922 1.00 72.31 244 GLY A O 1
ATOM 1756 N N . ILE A 1 245 ? -16.319 9.078 -1.096 1.00 74.81 245 ILE A N 1
ATOM 1757 C CA . ILE A 1 245 ? -15.998 10.029 -0.027 1.00 74.81 245 ILE A CA 1
ATOM 1758 C C . ILE A 1 245 ? -15.157 11.160 -0.626 1.00 74.81 245 ILE A C 1
ATOM 1760 O O . ILE A 1 245 ? -14.185 10.910 -1.335 1.00 74.81 245 ILE A O 1
ATOM 1764 N N . GLY A 1 246 ? -15.538 12.412 -0.362 1.00 70.56 246 GLY A N 1
ATOM 1765 C CA . GLY A 1 246 ? -14.813 13.571 -0.878 1.00 70.56 246 GLY A CA 1
ATOM 1766 C C . GLY A 1 246 ? -13.426 13.719 -0.247 1.00 70.56 246 GLY A C 1
ATOM 1767 O O . GLY A 1 246 ? -13.231 13.393 0.924 1.00 70.56 246 GLY A O 1
ATOM 1768 N N . ALA A 1 247 ? -12.471 14.275 -0.999 1.00 71.56 247 ALA A N 1
ATOM 1769 C CA . ALA A 1 247 ? -11.091 14.472 -0.544 1.00 71.56 247 ALA A CA 1
ATOM 1770 C C . ALA A 1 247 ? -10.986 15.274 0.769 1.00 71.56 247 ALA A C 1
ATOM 1772 O O . ALA A 1 247 ? -10.164 14.934 1.612 1.00 71.56 247 ALA A O 1
ATOM 1773 N N . GLY A 1 248 ? -11.854 16.272 0.985 1.00 67.50 248 GLY A N 1
ATOM 1774 C CA . GLY A 1 248 ? -11.886 17.048 2.234 1.00 67.50 248 GLY A CA 1
ATOM 1775 C C . GLY A 1 248 ? -12.332 16.234 3.458 1.00 67.50 248 GLY A C 1
ATOM 1776 O O . GLY A 1 248 ? -11.749 16.357 4.533 1.00 67.50 248 GLY A O 1
ATOM 1777 N N . ASP A 1 249 ? -13.310 15.332 3.301 1.00 70.56 249 ASP A N 1
ATOM 1778 C CA . ASP A 1 249 ? -13.736 14.427 4.383 1.00 70.56 249 ASP A CA 1
ATOM 1779 C C . ASP A 1 249 ? -12.634 13.403 4.713 1.00 70.56 249 ASP A C 1
ATOM 1781 O O . ASP A 1 249 ? -12.394 13.080 5.884 1.00 70.56 249 ASP A O 1
ATOM 1785 N N . LEU A 1 250 ? -11.931 12.930 3.677 1.00 74.56 250 LEU A N 1
ATOM 1786 C CA . LEU A 1 250 ? -10.777 12.039 3.796 1.00 74.56 250 LEU A CA 1
ATOM 1787 C C . LEU A 1 250 ? -9.607 12.727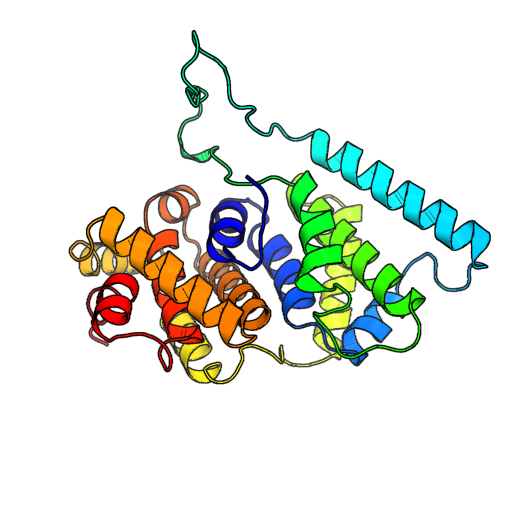 4.513 1.00 74.56 250 LEU A C 1
ATOM 1789 O O . LEU A 1 250 ? -9.033 12.129 5.424 1.00 74.56 250 LEU A O 1
ATOM 1793 N N . ALA A 1 251 ? -9.312 13.983 4.157 1.00 63.38 251 ALA A N 1
ATOM 1794 C CA . ALA A 1 251 ? -8.227 14.788 4.718 1.00 63.38 251 ALA A CA 1
ATOM 1795 C C . ALA A 1 251 ? -8.451 15.195 6.179 1.00 63.38 251 ALA A C 1
ATOM 1797 O O . ALA A 1 251 ? -7.491 15.297 6.939 1.00 63.38 251 ALA A O 1
ATOM 1798 N N . ALA A 1 252 ? -9.703 15.408 6.591 1.00 66.25 252 ALA A N 1
ATOM 1799 C CA . ALA A 1 252 ? -9.993 15.901 7.930 1.00 66.25 252 ALA A CA 1
ATOM 1800 C C . ALA A 1 252 ? -9.788 14.840 9.025 1.00 66.25 252 ALA A C 1
ATOM 1802 O O . ALA A 1 252 ? -8.970 15.018 9.927 1.00 66.25 252 ALA A O 1
ATOM 1803 N N . ARG A 1 253 ? -10.595 13.768 9.026 1.00 74.19 253 ARG A N 1
ATOM 1804 C CA . ARG A 1 253 ? -10.636 12.799 10.147 1.00 74.19 253 ARG A CA 1
ATOM 1805 C C . ARG A 1 253 ? -10.950 11.361 9.752 1.00 74.19 253 ARG A C 1
ATOM 1807 O O . ARG A 1 253 ? -10.635 10.461 10.528 1.00 74.19 253 ARG A O 1
ATOM 1814 N N . VAL A 1 254 ? -11.563 11.130 8.586 1.00 82.44 254 VAL A N 1
ATOM 1815 C CA . VAL A 1 254 ? -11.922 9.769 8.152 1.00 82.44 254 VAL A CA 1
ATOM 1816 C C . VAL A 1 254 ? -10.666 8.920 8.017 1.00 82.44 254 VAL A C 1
ATOM 1818 O O . VAL A 1 254 ? -10.647 7.803 8.528 1.00 82.44 254 VAL A O 1
ATOM 1821 N N . TRP A 1 255 ? -9.611 9.458 7.395 1.00 86.94 255 TRP A N 1
ATOM 1822 C CA . TRP A 1 255 ? -8.378 8.704 7.215 1.00 86.94 255 TRP A CA 1
ATOM 1823 C C . TRP A 1 255 ? -7.737 8.307 8.543 1.00 86.94 255 TRP A C 1
ATOM 1825 O O . TRP A 1 255 ? -7.478 7.129 8.733 1.00 86.94 255 TRP A O 1
ATOM 1835 N N . ASN A 1 256 ? -7.531 9.235 9.483 1.00 86.06 256 ASN A N 1
ATOM 1836 C CA . ASN A 1 256 ? -6.861 8.915 10.754 1.00 86.06 256 ASN A CA 1
ATOM 1837 C C . ASN A 1 256 ? -7.595 7.813 11.527 1.00 86.06 256 ASN A C 1
ATOM 1839 O O . ASN A 1 256 ? -6.973 6.892 12.050 1.00 86.06 256 ASN A O 1
ATOM 1843 N N . LEU A 1 257 ? -8.926 7.865 11.538 1.00 86.62 257 LEU A N 1
ATOM 1844 C CA . LEU A 1 257 ? -9.740 6.825 12.152 1.00 86.62 257 LEU A CA 1
ATOM 1845 C C . LEU A 1 257 ? -9.580 5.477 11.439 1.00 86.62 257 LEU A C 1
ATOM 1847 O O . LEU A 1 257 ? -9.219 4.488 12.069 1.00 86.62 257 LEU A O 1
ATOM 1851 N N . VAL A 1 258 ? -9.823 5.432 10.126 1.00 89.81 258 VAL A N 1
ATOM 1852 C CA . VAL A 1 258 ? -9.763 4.182 9.353 1.00 89.81 258 VAL A CA 1
ATOM 1853 C C . VAL A 1 258 ? -8.352 3.598 9.377 1.00 89.81 258 VAL A C 1
ATOM 1855 O O . VAL A 1 258 ? -8.185 2.404 9.597 1.00 89.81 258 VAL A O 1
ATOM 1858 N N . SER A 1 259 ? -7.334 4.440 9.229 1.00 92.19 259 SER A N 1
ATOM 1859 C CA . SER A 1 259 ? -5.926 4.067 9.313 1.00 92.19 259 SER A CA 1
ATOM 1860 C C . SER A 1 259 ? -5.574 3.468 10.673 1.00 92.19 259 SER A C 1
ATOM 1862 O O . SER A 1 259 ? -4.848 2.476 10.711 1.00 92.19 259 SER A O 1
ATOM 1864 N N . GLY A 1 260 ? -6.088 4.029 11.774 1.00 92.75 260 GLY A N 1
ATOM 1865 C CA . GLY A 1 260 ? -5.915 3.474 13.119 1.00 92.75 260 GLY A CA 1
ATOM 1866 C C . GLY A 1 260 ? -6.573 2.105 13.273 1.00 92.75 260 GLY A C 1
ATOM 1867 O O . GLY A 1 260 ? -5.920 1.148 13.690 1.00 92.75 260 GLY A O 1
ATOM 1868 N N . MET A 1 261 ? -7.829 1.973 12.839 1.00 93.12 261 MET A N 1
ATOM 1869 C CA . MET A 1 261 ? -8.551 0.694 12.854 1.00 93.12 261 MET A CA 1
ATOM 1870 C C . MET A 1 261 ? -7.834 -0.374 12.019 1.00 93.12 261 MET A C 1
ATOM 1872 O O . MET A 1 261 ? -7.746 -1.530 12.429 1.00 93.12 261 MET A O 1
ATOM 1876 N N . VAL A 1 262 ? -7.295 0.007 10.859 1.00 95.00 262 VAL A N 1
ATOM 1877 C CA . VAL A 1 262 ? -6.521 -0.877 9.980 1.00 95.00 262 VAL A CA 1
ATOM 1878 C C . VAL A 1 262 ? -5.201 -1.278 10.631 1.00 95.00 262 VAL A C 1
ATOM 1880 O O . VAL A 1 262 ? -4.862 -2.458 10.611 1.00 95.00 262 VAL A O 1
ATOM 1883 N N . ALA A 1 263 ? -4.479 -0.336 11.246 1.00 94.81 263 ALA A N 1
ATOM 1884 C CA . ALA A 1 263 ? -3.243 -0.631 11.966 1.00 94.81 263 ALA A CA 1
ATOM 1885 C C . ALA A 1 263 ? -3.493 -1.657 13.081 1.00 94.81 263 ALA A C 1
ATOM 1887 O O . ALA A 1 263 ? -2.825 -2.689 13.119 1.00 94.81 263 ALA A O 1
ATOM 1888 N N . VAL A 1 264 ? -4.530 -1.452 13.901 1.00 94.88 264 VAL A N 1
ATOM 1889 C CA . VAL A 1 264 ? -4.974 -2.441 14.896 1.00 94.88 264 VAL A CA 1
ATOM 1890 C C . VAL A 1 264 ? -5.314 -3.763 14.233 1.00 94.88 264 VAL A C 1
ATOM 1892 O O . VAL A 1 264 ? -4.789 -4.789 14.642 1.00 94.88 264 VAL A O 1
ATOM 1895 N N . ALA A 1 265 ? -6.143 -3.778 13.191 1.00 95.38 265 ALA A N 1
ATOM 1896 C CA . ALA A 1 265 ? -6.559 -5.023 12.555 1.00 95.38 265 ALA A CA 1
ATOM 1897 C C . ALA A 1 265 ? -5.372 -5.875 12.073 1.00 95.38 265 ALA A C 1
ATOM 1899 O O . ALA A 1 265 ? -5.481 -7.097 12.074 1.00 95.38 265 ALA A O 1
ATOM 1900 N N . VAL A 1 266 ? -4.239 -5.263 11.709 1.00 96.31 266 VAL A N 1
ATOM 1901 C CA . VAL A 1 266 ? -3.022 -5.974 11.287 1.00 96.31 266 VAL A CA 1
ATOM 1902 C C . VAL A 1 266 ? -2.246 -6.570 12.470 1.00 96.31 266 VAL A C 1
ATOM 1904 O O . VAL A 1 266 ? -1.719 -7.682 12.342 1.00 96.31 266 VAL A O 1
ATOM 1907 N N . VAL A 1 267 ? -2.172 -5.883 13.616 1.00 96.88 267 VAL A N 1
ATOM 1908 C CA . VAL A 1 267 ? -1.276 -6.253 14.737 1.00 96.88 267 VAL A CA 1
ATOM 1909 C C . VAL A 1 267 ? -1.947 -6.378 16.105 1.00 96.88 267 VAL A C 1
ATOM 1911 O O . VAL A 1 267 ? -1.259 -6.416 17.116 1.00 96.88 267 VAL A O 1
ATOM 1914 N N . GLN A 1 268 ? -3.275 -6.457 16.172 1.00 94.75 268 GLN A N 1
ATOM 1915 C CA . GLN A 1 268 ? -4.026 -6.462 17.433 1.00 94.75 268 GLN A CA 1
ATOM 1916 C C . GLN A 1 268 ? -3.574 -7.551 18.414 1.00 94.75 268 GLN A C 1
ATOM 1918 O O . GLN A 1 268 ? -3.591 -7.326 19.616 1.00 94.75 268 GLN A O 1
ATOM 1923 N N . ASP A 1 269 ? -3.154 -8.712 17.916 1.00 95.88 269 ASP A N 1
ATOM 1924 C CA . ASP A 1 269 ? -2.623 -9.822 18.717 1.00 95.88 269 ASP A CA 1
ATOM 1925 C C . ASP A 1 269 ? -1.304 -9.498 19.441 1.00 95.88 269 ASP A C 1
ATOM 1927 O O . ASP A 1 269 ? -0.875 -10.263 20.300 1.00 95.88 269 ASP A O 1
ATOM 1931 N N . LEU A 1 270 ? -0.668 -8.376 19.099 1.00 96.75 270 LEU A N 1
ATOM 1932 C CA . LEU A 1 270 ? 0.597 -7.902 19.656 1.00 96.75 270 LEU A CA 1
ATOM 1933 C C . LEU A 1 270 ? 0.440 -6.609 20.470 1.00 96.75 270 LEU A C 1
ATOM 1935 O O . LEU A 1 270 ? 1.428 -6.123 21.020 1.00 96.75 270 LEU A O 1
ATOM 1939 N N . LEU A 1 271 ? -0.762 -6.027 20.516 1.00 95.94 271 LEU A N 1
ATOM 1940 C CA . LEU A 1 271 ? -1.006 -4.734 21.148 1.00 95.94 271 LEU A CA 1
ATOM 1941 C C . LEU A 1 271 ? -1.687 -4.877 22.514 1.00 95.94 271 LEU A C 1
ATOM 1943 O O . LEU A 1 271 ? -2.581 -5.710 22.665 1.00 95.94 271 LEU A O 1
ATOM 1947 N N . PRO A 1 272 ? -1.333 -4.030 23.496 1.00 95.38 272 PRO A N 1
ATOM 1948 C CA . PRO A 1 272 ? -2.120 -3.873 24.713 1.00 95.38 272 PRO A CA 1
ATOM 1949 C C . PRO A 1 272 ? -3.549 -3.394 24.414 1.00 95.38 272 PRO A C 1
ATOM 1951 O O . PRO A 1 272 ? -3.768 -2.597 23.499 1.00 95.38 272 PRO A O 1
ATOM 1954 N N . ASP A 1 273 ? -4.514 -3.789 25.250 1.00 92.94 273 ASP A N 1
ATOM 1955 C CA . ASP A 1 273 ? -5.926 -3.397 25.100 1.00 92.94 273 ASP A CA 1
ATOM 1956 C C . ASP A 1 273 ? -6.128 -1.873 25.063 1.00 92.94 273 ASP A C 1
ATOM 1958 O O . ASP A 1 273 ? -6.983 -1.374 24.332 1.00 92.94 273 ASP A O 1
ATOM 1962 N N . ALA A 1 274 ? -5.318 -1.116 25.811 1.00 90.12 274 ALA A N 1
ATOM 1963 C CA . ALA A 1 274 ? -5.365 0.346 25.814 1.00 90.12 274 ALA A CA 1
ATOM 1964 C C . ALA A 1 274 ? -4.999 0.942 24.441 1.00 90.12 274 ALA A C 1
ATOM 1966 O O . ALA A 1 274 ? -5.696 1.825 23.941 1.00 90.12 274 ALA A O 1
ATOM 1967 N N . THR A 1 275 ? -3.955 0.414 23.797 1.00 91.94 275 THR A N 1
ATOM 1968 C CA . THR A 1 275 ? -3.516 0.809 22.451 1.00 91.94 275 THR A CA 1
ATOM 1969 C C . THR A 1 275 ? -4.577 0.458 21.409 1.00 91.94 275 THR A C 1
ATOM 1971 O O . THR A 1 275 ? -4.892 1.261 20.530 1.00 91.94 275 THR A O 1
ATOM 1974 N N . VAL A 1 276 ? -5.184 -0.726 21.541 1.00 91.19 276 VAL A N 1
ATOM 1975 C CA . VAL A 1 276 ? -6.306 -1.161 20.699 1.00 91.19 276 VAL A CA 1
ATOM 1976 C C . VAL A 1 276 ? -7.489 -0.204 20.842 1.00 91.19 276 VAL A C 1
ATOM 1978 O O . VAL A 1 276 ? -8.022 0.249 19.831 1.00 91.19 276 VAL A O 1
ATOM 1981 N N . ALA A 1 277 ? -7.875 0.151 22.069 1.00 87.81 277 ALA A N 1
ATOM 1982 C CA . ALA A 1 277 ? -8.986 1.062 22.334 1.00 87.81 277 ALA A CA 1
ATOM 1983 C C . ALA A 1 277 ? -8.739 2.476 21.774 1.00 87.81 277 ALA A C 1
ATOM 1985 O O . ALA A 1 277 ? -9.649 3.075 21.199 1.00 87.81 277 ALA A O 1
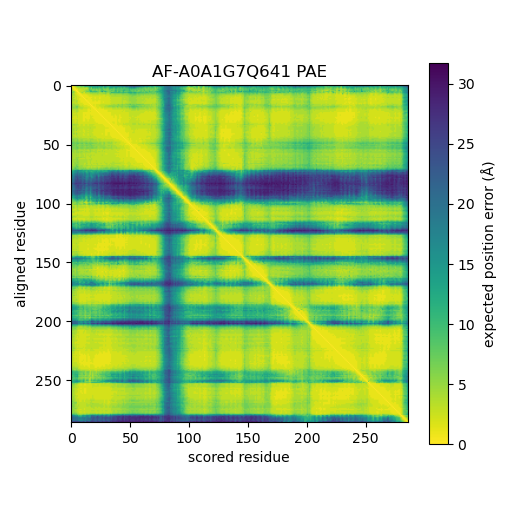ATOM 1986 N N . ALA A 1 278 ? -7.507 2.985 21.878 1.00 87.81 278 ALA A N 1
ATOM 1987 C CA . ALA A 1 278 ? -7.132 4.299 21.354 1.00 87.81 278 ALA A CA 1
ATOM 1988 C C . ALA A 1 278 ? -7.256 4.393 19.819 1.00 87.81 278 ALA A C 1
ATOM 1990 O O . ALA A 1 278 ? -7.604 5.447 19.282 1.00 87.81 278 ALA A O 1
ATOM 1991 N N . LEU A 1 279 ? -6.996 3.293 19.101 1.00 87.62 279 LEU A N 1
ATOM 1992 C CA . LEU A 1 279 ? -6.978 3.260 17.634 1.00 87.62 279 LEU A CA 1
ATOM 1993 C C . LEU A 1 279 ? -8.258 2.721 16.986 1.00 87.62 279 LEU A C 1
ATOM 1995 O O . LEU A 1 279 ? -8.602 3.144 15.882 1.00 87.62 279 LEU A O 1
ATOM 1999 N N . ALA A 1 280 ? -8.965 1.793 17.635 1.00 81.19 280 ALA A N 1
ATOM 2000 C CA . ALA A 1 280 ? -10.197 1.208 17.104 1.00 81.19 280 ALA A CA 1
ATOM 2001 C C . ALA A 1 280 ? -11.390 2.185 17.152 1.00 81.19 280 ALA A C 1
ATOM 2003 O O . ALA A 1 280 ? -12.403 1.945 16.492 1.00 81.19 280 ALA A O 1
ATOM 2004 N N . GLY A 1 281 ? -11.265 3.287 17.905 1.00 69.25 281 GLY A N 1
ATOM 2005 C CA . GLY A 1 281 ? -12.389 4.158 18.243 1.00 69.25 281 GLY A CA 1
ATOM 2006 C C . GLY A 1 281 ? -13.399 3.441 19.152 1.00 69.25 281 GLY A C 1
ATOM 2007 O O . GLY A 1 281 ? -13.164 2.301 19.560 1.00 69.25 281 GLY A O 1
ATOM 2008 N N . PRO A 1 282 ? -14.541 4.069 19.491 1.00 51.72 282 PRO A N 1
ATOM 2009 C CA . PRO A 1 282 ? -15.616 3.331 20.137 1.00 51.72 282 PRO A CA 1
ATOM 2010 C C . PRO A 1 282 ? -16.035 2.197 19.199 1.00 51.72 282 PRO A C 1
ATOM 2012 O O . PRO A 1 282 ? -16.187 2.421 17.992 1.00 51.72 282 PRO A O 1
ATOM 2015 N N . ALA A 1 283 ? -16.180 0.989 19.750 1.00 40.81 283 ALA A N 1
ATOM 2016 C CA . ALA A 1 283 ? -16.567 -0.183 18.980 1.00 40.81 283 ALA A CA 1
ATOM 2017 C C . ALA A 1 283 ? -17.796 0.158 18.122 1.00 40.81 283 ALA A C 1
ATOM 2019 O O . ALA A 1 283 ? -18.751 0.755 18.628 1.00 40.81 283 ALA A O 1
ATOM 2020 N N . PRO A 1 284 ? -17.778 -0.142 16.817 1.00 37.31 284 PRO A N 1
ATOM 2021 C CA . PRO A 1 284 ? -18.957 0.083 16.014 1.00 37.31 284 PRO A CA 1
ATOM 2022 C C . PRO A 1 284 ? -20.056 -0.870 16.499 1.00 37.31 284 PRO A C 1
ATOM 2024 O O . PRO A 1 284 ? -19.894 -2.082 16.423 1.00 37.31 284 PRO A O 1
ATOM 2027 N N . ASP A 1 285 ? -21.168 -0.315 16.984 1.00 33.78 285 ASP A N 1
ATOM 2028 C CA . ASP A 1 285 ? -22.414 -1.065 17.154 1.00 33.78 285 ASP A CA 1
ATOM 2029 C C . ASP A 1 285 ? -22.885 -1.502 15.755 1.00 33.78 285 ASP A C 1
ATOM 2031 O O . ASP A 1 285 ? -23.473 -0.704 15.011 1.00 33.78 285 ASP A O 1
ATOM 2035 N N . TRP A 1 286 ? -22.559 -2.727 15.351 1.00 43.28 286 TRP A N 1
ATOM 2036 C CA . TRP A 1 286 ? -23.230 -3.446 14.270 1.00 43.28 286 TRP A CA 1
ATOM 2037 C C . TRP A 1 286 ? -23.497 -4.885 14.692 1.00 43.28 286 TRP A C 1
ATOM 2039 O O . TRP A 1 286 ? -22.612 -5.497 15.327 1.00 43.28 286 TRP A O 1
#

Sequence (286 aa):
MGYTLLNPSAVGFDVVRRPAAARVASVLLVAATATPALLADLAARHPLVGLPAGPRRAALAESVQMREIRAASFPVLSAGDDGGRPVVQADPGGWDSFALGGAHELGPYVCEQLLGPGALPPVDPDDVRVLAADLLAEAVVGAWTAGATEPADDLYRTVRQAASTAGRPAGLGPNAVRVVALLDGLPTGTRGCGAFLRRTRGTADPVEWATAMQEAAWAAWLSGRERPAVAAQMLAVIALADRGIGAGDLAARVWNLVSGMVAVAVVQDLLPDATVAALAGPAPDW

Foldseek 3Di:
DFDDLLCLLLVLLQLLLAPLSLLLLLLLLCLLLPDLQLLQLLLCPFPCPPPPPVVSVVVLVVLLVVQQVLFVVDDDDDQDDDPNDRDRPDDPVDPSPHHPHTLNRQLCCSLPPSLNPVNYDDNPDPSSSSRNSSLSNCLNSLSRRPPDDPVNVVSSVSSVVSVVVVPDRDALPPLVVLLVVLLVPQFADPVRLVVVVVLLPDAADPVLLVVLSSVLSVQCVVVSNSSSLSSSSSSNSNSCVVRPDHSVSSNPPSSSQSSLCSSCSSRVVPDDPSSNPNRNGPPDPD

Solvent-accessible surface area (backbone atoms only — not comparable to full-atom values): 15520 Å² total; per-residue (Å²): 106,73,65,43,71,70,40,36,57,54,52,35,59,46,39,50,56,40,98,39,20,44,57,27,24,49,47,52,27,49,49,32,33,57,44,71,68,41,32,47,52,40,17,70,68,32,92,60,59,91,52,58,72,68,65,36,53,53,54,50,54,49,51,52,53,54,49,45,57,59,25,65,74,50,93,67,89,73,81,41,76,63,91,89,40,88,42,82,79,75,59,96,79,46,79,86,71,70,54,64,56,54,50,60,39,47,36,55,35,40,42,59,57,45,60,13,85,88,58,48,78,90,64,89,52,72,64,34,58,53,38,23,32,51,53,49,22,51,24,30,39,27,26,68,69,54,55,96,37,71,73,31,48,54,42,41,50,53,54,52,51,42,45,63,75,66,49,77,83,53,53,45,58,97,30,34,69,52,41,50,53,53,59,70,66,53,63,59,40,64,67,38,41,53,50,50,53,56,69,52,62,78,69,55,56,72,65,54,32,52,52,32,52,51,51,42,28,49,49,20,52,80,66,75,32,32,42,19,44,36,25,48,34,21,52,47,33,33,55,44,52,78,30,66,58,52,48,66,57,42,68,70,51,52,42,64,46,52,45,28,35,46,44,36,34,55,36,49,94,75,50,57,70,68,43,43,48,38,28,53,40,64,77,78,92,123

Organism: NCBI:txid333142

Radius of gyration: 19.22 Å; Cα contacts (8 Å, |Δi|>4): 388; chains: 1; bounding box: 50×49×50 Å